Protein AF-A0A4Z0A3Y8-F1 (afdb_monomer)

Structure (mmCIF, N/CA/C/O backbone):
data_AF-A0A4Z0A3Y8-F1
#
_entry.id   AF-A0A4Z0A3Y8-F1
#
loop_
_atom_site.group_PDB
_atom_site.id
_atom_site.type_symbol
_atom_site.label_atom_id
_atom_site.label_alt_id
_atom_site.label_comp_id
_atom_site.label_asym_id
_atom_site.label_entity_id
_atom_site.label_seq_id
_atom_site.pdbx_PDB_ins_code
_atom_site.Cartn_x
_atom_site.Cartn_y
_atom_site.Cartn_z
_atom_site.occupancy
_atom_site.B_iso_or_equiv
_atom_site.auth_seq_id
_atom_site.auth_comp_id
_atom_site.auth_asym_id
_atom_site.auth_atom_id
_atom_site.pdbx_PDB_model_num
ATOM 1 N N . MET A 1 1 ? -21.645 11.212 28.604 1.00 39.75 1 MET A N 1
ATOM 2 C CA . MET A 1 1 ? -22.812 11.097 27.709 1.00 39.75 1 MET A CA 1
ATOM 3 C C . MET A 1 1 ? -22.783 9.674 27.199 1.00 39.75 1 MET A C 1
ATOM 5 O O . MET A 1 1 ? -21.757 9.307 26.649 1.00 39.75 1 MET A O 1
ATOM 9 N N . ASP A 1 2 ? -23.822 8.877 27.446 1.00 46.88 2 ASP A N 1
ATOM 10 C CA . ASP A 1 2 ? -23.970 7.574 26.784 1.00 46.88 2 ASP A CA 1
ATOM 11 C C . ASP A 1 2 ? -24.394 7.843 25.343 1.00 46.88 2 ASP A C 1
ATOM 13 O O . ASP A 1 2 ? -25.572 8.041 25.040 1.00 46.88 2 ASP A O 1
ATOM 17 N N . THR A 1 3 ? -23.411 7.976 24.461 1.00 59.38 3 THR A N 1
ATOM 18 C CA . THR A 1 3 ? -23.648 8.013 23.023 1.00 59.38 3 THR A CA 1
ATOM 19 C C . THR A 1 3 ? -24.040 6.597 22.621 1.00 59.38 3 THR A C 1
ATOM 21 O O . THR A 1 3 ? -23.252 5.675 22.799 1.00 59.38 3 THR A O 1
ATOM 24 N N . ASP A 1 4 ? -25.263 6.398 22.133 1.00 75.75 4 ASP A N 1
ATOM 25 C CA . ASP A 1 4 ? -25.695 5.091 21.636 1.00 75.75 4 ASP A CA 1
ATOM 26 C C . ASP A 1 4 ? -24.791 4.694 20.459 1.00 75.75 4 ASP A C 1
ATOM 28 O O . ASP A 1 4 ? -24.911 5.258 19.376 1.00 75.75 4 ASP A O 1
ATOM 32 N N . THR A 1 5 ? -23.840 3.783 20.676 1.00 77.38 5 THR A N 1
ATOM 33 C CA . THR A 1 5 ? -22.877 3.320 19.663 1.00 77.38 5 THR A CA 1
ATOM 34 C C . THR A 1 5 ? -23.427 2.180 18.812 1.00 77.38 5 THR A C 1
ATOM 36 O O . THR A 1 5 ? -22.734 1.686 17.928 1.00 77.38 5 THR A O 1
ATOM 39 N N . ARG A 1 6 ? -24.692 1.772 19.003 1.00 81.50 6 ARG A N 1
ATOM 40 C CA . ARG A 1 6 ? -25.295 0.666 18.238 1.00 81.50 6 ARG A CA 1
ATOM 41 C C . ARG A 1 6 ? -25.352 0.922 16.735 1.00 81.50 6 ARG A C 1
ATOM 43 O O . ARG A 1 6 ? -25.354 -0.037 15.977 1.00 81.50 6 ARG A O 1
ATOM 50 N N . TRP A 1 7 ? -25.361 2.181 16.295 1.00 79.38 7 TRP A N 1
ATOM 51 C CA . TRP A 1 7 ? -25.324 2.518 14.866 1.00 79.38 7 TRP A CA 1
ATOM 52 C C . TRP A 1 7 ? -23.970 2.223 14.198 1.00 79.38 7 TRP A C 1
ATOM 54 O O . TRP A 1 7 ? -23.912 2.196 12.974 1.00 79.38 7 TRP A O 1
ATOM 64 N N . LEU A 1 8 ? -22.903 2.001 14.978 1.00 84.94 8 LEU A N 1
ATOM 65 C CA . LEU A 1 8 ? -21.587 1.592 14.473 1.00 84.94 8 LEU A CA 1
ATOM 66 C C . LEU A 1 8 ? -21.508 0.083 14.190 1.00 84.94 8 LEU A C 1
ATOM 68 O O . LEU A 1 8 ? -20.632 -0.363 13.450 1.00 84.94 8 LEU A O 1
ATOM 72 N N . GLN A 1 9 ? -22.441 -0.712 14.730 1.00 86.50 9 GLN A N 1
ATOM 73 C CA . GLN A 1 9 ? -22.531 -2.136 14.411 1.00 86.50 9 GLN A CA 1
ATOM 74 C C . GLN A 1 9 ? -22.915 -2.312 12.937 1.00 86.50 9 GLN A C 1
ATOM 76 O O . GLN A 1 9 ? -23.870 -1.697 12.462 1.00 86.50 9 GLN A O 1
ATOM 81 N N . GLY A 1 10 ? -22.174 -3.151 12.214 1.00 86.56 10 GLY A N 1
ATOM 82 C CA . GLY A 1 10 ? -22.357 -3.338 10.773 1.00 86.56 10 GLY A CA 1
ATOM 83 C C . GLY A 1 10 ? -21.651 -2.306 9.893 1.00 86.56 10 GLY A C 1
ATOM 84 O O . GLY A 1 10 ? -21.793 -2.362 8.672 1.00 86.56 10 GLY A O 1
ATOM 85 N N . LEU A 1 11 ? -20.898 -1.355 10.464 1.00 90.50 11 LEU A N 1
ATOM 86 C CA . LEU A 1 11 ? -20.117 -0.419 9.660 1.00 90.50 11 LEU A CA 1
ATOM 87 C C . LEU A 1 11 ? -18.925 -1.138 9.011 1.00 90.50 11 LEU A C 1
ATOM 89 O O . LEU A 1 11 ? -17.966 -1.494 9.689 1.00 90.50 11 LEU A O 1
ATOM 93 N N . GLN A 1 12 ? -18.974 -1.296 7.687 1.00 91.12 12 GLN A N 1
ATOM 94 C CA . GLN A 1 12 ? -17.925 -1.963 6.903 1.00 91.12 12 GLN A CA 1
ATOM 95 C C . GLN A 1 12 ? -16.874 -1.001 6.339 1.00 91.12 12 GLN A C 1
ATOM 97 O O . GLN A 1 12 ? -15.757 -1.414 6.042 1.00 91.12 12 GLN A O 1
ATOM 102 N N . SER A 1 13 ? -17.199 0.284 6.191 1.00 89.12 13 SER A N 1
ATOM 103 C CA . SER A 1 13 ? -16.281 1.281 5.637 1.00 89.12 13 SER A CA 1
ATOM 104 C C . SER A 1 13 ? -16.373 2.583 6.417 1.00 89.12 13 SER A C 1
ATOM 106 O O . SER A 1 13 ? -17.464 3.118 6.616 1.00 89.12 13 SER A O 1
ATOM 108 N N . LEU A 1 14 ? -15.220 3.125 6.799 1.00 88.94 14 LEU A N 1
ATOM 109 C CA . LEU A 1 14 ? -15.095 4.414 7.470 1.00 88.94 14 LEU A CA 1
ATOM 110 C C . LEU A 1 14 ? -14.086 5.275 6.714 1.00 88.94 14 LEU A C 1
ATOM 112 O O . LEU A 1 14 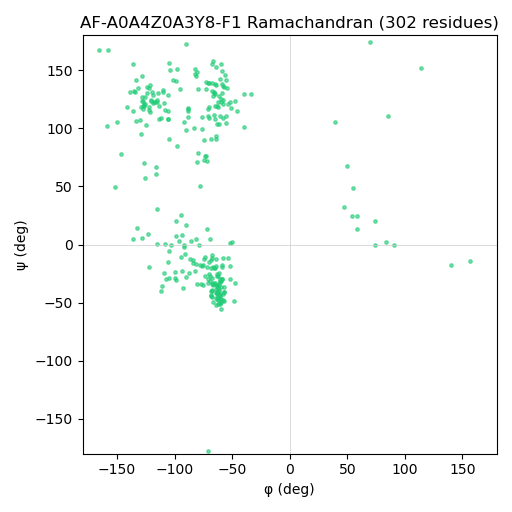? -12.941 4.875 6.522 1.00 88.94 14 LEU A O 1
ATOM 116 N N . ASN A 1 15 ? -14.520 6.457 6.282 1.00 87.56 15 ASN A N 1
ATOM 117 C CA . ASN A 1 15 ? -13.676 7.408 5.570 1.00 87.56 15 ASN A CA 1
ATOM 118 C C . ASN A 1 15 ? -13.723 8.773 6.264 1.00 87.56 15 ASN A C 1
ATOM 120 O O . ASN A 1 15 ? -14.792 9.371 6.402 1.00 87.56 15 ASN A O 1
ATOM 124 N N . ILE A 1 16 ? -12.560 9.248 6.699 1.00 84.25 16 ILE A N 1
ATOM 125 C CA . ILE A 1 16 ? -12.367 10.513 7.394 1.00 84.25 16 ILE A CA 1
ATOM 126 C C . ILE A 1 16 ? -11.316 11.304 6.618 1.00 84.25 16 ILE A C 1
ATOM 128 O O . ILE A 1 16 ? -10.137 11.006 6.698 1.00 84.25 16 ILE A O 1
ATOM 132 N N . THR A 1 17 ? -11.748 12.292 5.834 1.00 77.94 17 THR A N 1
ATOM 133 C CA . THR A 1 17 ? -10.880 13.068 4.917 1.00 77.94 17 THR A CA 1
ATOM 134 C C . THR A 1 17 ? -11.003 14.582 5.096 1.00 77.94 17 THR A C 1
ATOM 136 O O . THR A 1 17 ? -10.467 15.354 4.303 1.00 77.94 17 THR A O 1
ATOM 139 N N . ASN A 1 18 ? -11.757 15.042 6.101 1.00 74.06 18 ASN A N 1
ATOM 140 C CA . ASN A 1 18 ? -12.028 16.463 6.304 1.00 74.06 18 ASN A CA 1
ATOM 141 C C . ASN A 1 18 ? -11.382 16.970 7.605 1.00 74.06 18 ASN A C 1
ATOM 143 O O . ASN A 1 18 ? -11.939 16.705 8.675 1.00 74.06 18 ASN A O 1
ATOM 147 N N . PRO A 1 19 ? -10.310 17.785 7.540 1.00 65.88 19 PRO A N 1
ATOM 148 C CA . PRO A 1 19 ? -9.609 18.270 8.732 1.00 65.88 19 PRO A CA 1
ATOM 149 C C . PRO A 1 19 ? -10.495 19.126 9.649 1.00 65.88 19 PRO A C 1
ATOM 151 O O . PRO A 1 19 ? -10.309 19.150 10.863 1.00 65.88 19 PRO A O 1
ATOM 154 N N . ALA A 1 20 ? -11.522 19.792 9.106 1.00 66.25 20 ALA A N 1
ATOM 155 C CA . ALA A 1 20 ? -12.441 20.615 9.895 1.00 66.25 20 ALA A CA 1
ATOM 156 C C . ALA A 1 20 ? -13.437 19.793 10.736 1.00 66.25 20 ALA A C 1
ATOM 158 O O . ALA A 1 20 ? -14.150 20.356 11.569 1.00 66.25 20 ALA A O 1
ATOM 159 N N . ARG A 1 21 ? -13.545 18.483 10.484 1.00 69.69 21 ARG A N 1
ATOM 160 C CA . ARG A 1 21 ? -14.475 17.569 11.167 1.00 69.69 21 ARG A CA 1
ATOM 161 C C . ARG A 1 21 ? -13.803 16.276 11.627 1.00 69.69 21 ARG A C 1
ATOM 163 O O . ARG A 1 21 ? -14.513 15.330 11.961 1.00 69.69 21 ARG A O 1
ATOM 170 N N . ASP A 1 22 ? -12.474 16.242 11.628 1.00 71.69 22 ASP A N 1
ATOM 171 C CA . ASP A 1 22 ? -11.709 15.095 12.099 1.00 71.69 22 ASP A CA 1
ATOM 172 C C . ASP A 1 22 ? -12.061 14.847 13.577 1.00 71.69 22 ASP A C 1
ATOM 174 O O . ASP A 1 22 ? -12.019 15.796 14.379 1.00 71.69 22 ASP A O 1
ATOM 178 N N . PRO A 1 23 ? -12.497 13.629 13.951 1.00 77.31 23 PRO A N 1
ATOM 179 C CA . PRO A 1 23 ? -12.681 13.298 15.351 1.00 77.31 23 PRO A CA 1
ATOM 180 C C . PRO A 1 23 ? -11.356 13.479 16.087 1.00 77.31 23 PRO A C 1
ATOM 182 O O . PRO A 1 23 ? -10.274 13.252 15.543 1.00 77.31 23 PRO A O 1
ATOM 185 N N . LYS A 1 24 ? -11.434 13.841 17.367 1.00 82.12 24 LYS A N 1
ATOM 186 C CA . LYS A 1 24 ? -10.243 13.787 18.214 1.00 82.12 24 LYS A CA 1
ATOM 187 C C . LYS A 1 24 ? -9.734 12.351 18.260 1.00 82.12 24 LYS A C 1
ATOM 189 O O . LYS A 1 24 ? -10.515 11.410 18.137 1.00 82.12 24 LYS A O 1
ATOM 194 N N . TYR A 1 25 ? -8.443 12.183 18.524 1.00 84.38 25 TYR A N 1
ATOM 195 C CA . TYR A 1 25 ? -7.803 10.868 18.557 1.00 84.38 25 TYR A CA 1
ATOM 196 C C . TYR A 1 25 ? -8.582 9.826 19.389 1.00 84.38 25 TYR A C 1
ATOM 198 O O . TYR A 1 25 ? -8.898 8.750 18.895 1.00 84.38 25 TYR A O 1
ATOM 206 N N . TYR A 1 26 ? -9.000 10.168 20.612 1.00 84.06 26 TYR A N 1
ATOM 207 C CA . TYR A 1 26 ? -9.783 9.262 21.470 1.00 84.06 26 TYR A CA 1
ATOM 208 C C . TYR A 1 26 ? -11.183 8.956 20.956 1.00 84.06 26 TYR A C 1
ATOM 210 O O . TYR A 1 26 ? -11.680 7.847 21.155 1.00 84.06 26 TYR A O 1
ATOM 218 N N . ASP A 1 27 ? -11.812 9.921 20.292 1.00 85.31 27 ASP A N 1
ATOM 219 C CA . ASP A 1 27 ? -13.113 9.705 19.674 1.00 85.31 27 ASP A CA 1
ATOM 220 C C . ASP A 1 27 ? -12.959 8.716 18.512 1.00 85.31 27 ASP A C 1
ATOM 222 O O . ASP A 1 27 ? -13.762 7.794 18.396 1.00 85.31 27 ASP A O 1
ATOM 226 N N . LEU A 1 28 ? -11.881 8.826 17.718 1.00 88.56 28 LEU A N 1
ATOM 227 C CA . LEU A 1 28 ? -11.557 7.845 16.681 1.00 88.56 28 LEU A CA 1
ATOM 228 C C . LEU A 1 28 ? -11.335 6.452 17.277 1.00 88.56 28 LEU A C 1
ATOM 230 O O . LEU A 1 28 ? -11.947 5.498 16.810 1.00 88.56 28 LEU A O 1
ATOM 234 N N . LEU A 1 29 ? -10.507 6.320 18.315 1.00 89.25 29 LEU A N 1
ATOM 235 C CA . LEU A 1 29 ? -10.269 5.024 18.959 1.00 89.25 29 LEU A CA 1
ATOM 236 C C . LEU A 1 29 ? -11.568 4.408 19.488 1.00 89.25 29 LEU A C 1
ATOM 238 O O . LEU A 1 29 ? -11.824 3.226 19.274 1.00 89.25 29 LEU A O 1
ATOM 242 N N . THR A 1 30 ? -12.417 5.225 20.114 1.00 87.81 30 THR A N 1
ATOM 243 C CA . THR A 1 30 ? -13.730 4.791 20.602 1.00 87.81 30 THR A CA 1
ATOM 244 C C . THR A 1 30 ? -14.614 4.326 19.447 1.00 87.81 30 THR A C 1
ATOM 246 O O . THR A 1 30 ? -15.268 3.293 19.562 1.00 87.81 30 THR A O 1
ATOM 249 N N . ILE A 1 31 ? -14.623 5.044 18.320 1.00 90.31 31 ILE A N 1
ATOM 250 C CA . ILE A 1 31 ? -15.347 4.628 17.113 1.00 90.31 31 ILE A CA 1
ATOM 251 C C . ILE A 1 31 ? -14.815 3.277 16.622 1.00 90.31 31 ILE A C 1
ATOM 253 O O . ILE A 1 31 ? -15.601 2.350 16.448 1.00 90.31 31 ILE A O 1
ATOM 257 N N . LEU A 1 32 ? -13.497 3.130 16.460 1.00 92.81 32 LEU A N 1
ATOM 258 C CA . LEU A 1 32 ? -12.875 1.902 15.955 1.00 92.81 32 LEU A CA 1
ATOM 259 C C . LEU A 1 32 ? -13.152 0.692 16.861 1.00 92.81 32 LEU A C 1
ATOM 261 O O . LEU A 1 32 ? -13.453 -0.385 16.354 1.00 92.81 32 LEU A O 1
ATOM 265 N N . GLN A 1 33 ? -13.146 0.871 18.187 1.00 92.12 33 GLN A N 1
ATOM 266 C CA . GLN A 1 33 ? -13.521 -0.174 19.153 1.00 92.12 33 GLN A CA 1
ATOM 267 C C . GLN A 1 33 ? -14.947 -0.705 18.952 1.00 92.12 33 GLN A C 1
ATOM 269 O O . GLN A 1 33 ? -15.223 -1.865 19.252 1.00 92.12 33 GLN A O 1
ATOM 274 N N . HIS A 1 34 ? -15.852 0.126 18.437 1.00 91.88 34 HIS A N 1
ATOM 275 C CA . HIS A 1 34 ? -17.249 -0.235 18.201 1.00 91.88 34 HIS A CA 1
ATOM 276 C C . HIS A 1 34 ? -17.531 -0.682 16.758 1.00 91.88 34 HIS A C 1
ATOM 278 O O . HIS A 1 34 ? -18.679 -1.003 16.446 1.00 91.88 34 HIS A O 1
ATOM 284 N N . CYS A 1 35 ? -16.504 -0.765 15.906 1.00 93.94 35 CYS A N 1
ATOM 285 C CA . CYS A 1 35 ? -16.601 -1.184 14.506 1.00 93.94 35 CYS A CA 1
ATOM 286 C C . CYS A 1 35 ? -15.815 -2.489 14.232 1.00 93.94 35 CYS A C 1
ATOM 288 O O . CYS A 1 35 ? -14.906 -2.490 13.402 1.00 93.94 35 CYS A O 1
ATOM 290 N N . PRO A 1 36 ? -16.133 -3.627 14.882 1.00 92.88 36 PRO A N 1
ATOM 291 C CA . PRO A 1 36 ? -15.379 -4.876 14.696 1.00 92.88 36 PRO A CA 1
ATOM 292 C C . PRO A 1 36 ? -15.509 -5.480 13.284 1.00 92.88 36 PRO A C 1
ATOM 294 O O . PRO A 1 36 ? -14.683 -6.299 12.885 1.00 92.88 36 PRO A O 1
ATOM 297 N N . GLU A 1 37 ? -16.541 -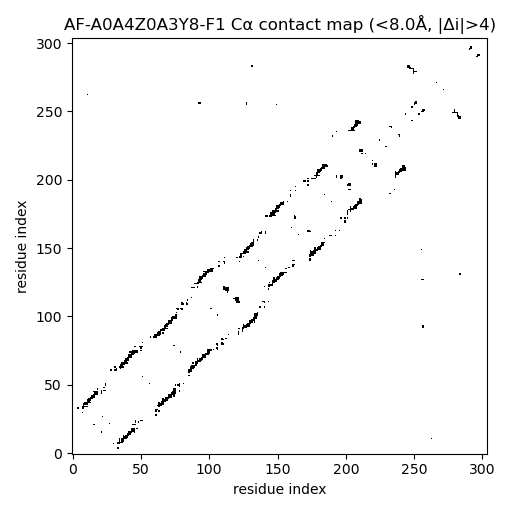5.083 12.534 1.00 93.81 37 GLU A N 1
ATOM 298 C CA . GLU A 1 37 ? -16.826 -5.525 11.159 1.00 93.81 37 GLU A CA 1
ATOM 299 C C . GLU A 1 37 ? -16.228 -4.587 10.094 1.00 93.81 37 GLU A C 1
ATOM 301 O O . GLU A 1 37 ? -16.516 -4.738 8.910 1.00 93.81 37 GLU A O 1
ATOM 306 N N . LEU A 1 38 ? -15.400 -3.615 10.498 1.00 94.81 38 LEU A N 1
ATOM 307 C CA . LEU A 1 38 ? -14.793 -2.651 9.585 1.00 94.81 38 LEU A CA 1
ATOM 308 C C . LEU A 1 38 ? -13.833 -3.347 8.614 1.00 94.81 38 LEU A C 1
ATOM 310 O O . LEU A 1 38 ? -12.835 -3.923 9.036 1.00 94.81 38 LEU A O 1
ATOM 314 N N . GLU A 1 39 ? -14.112 -3.251 7.316 1.00 94.31 39 GLU A N 1
ATOM 315 C CA . GLU A 1 39 ? -13.323 -3.840 6.228 1.00 94.31 39 GLU A CA 1
ATOM 316 C C . GLU A 1 39 ? -12.403 -2.815 5.549 1.00 94.31 39 GLU A C 1
ATOM 318 O O . GLU A 1 39 ? -11.318 -3.177 5.079 1.00 94.31 39 GLU A O 1
ATOM 323 N N . ALA A 1 40 ? -12.791 -1.535 5.546 1.00 91.94 40 ALA A N 1
ATOM 324 C CA . ALA A 1 40 ? -12.011 -0.438 4.978 1.00 91.94 40 ALA A CA 1
ATOM 325 C C . ALA A 1 40 ? -11.948 0.786 5.905 1.00 91.94 40 ALA A C 1
ATOM 327 O O . ALA A 1 40 ? -12.975 1.282 6.378 1.00 91.94 40 ALA A O 1
ATOM 328 N N . LEU A 1 41 ? -10.737 1.303 6.116 1.00 92.56 41 LEU A N 1
ATOM 329 C CA . LEU A 1 41 ? -10.462 2.518 6.876 1.00 92.56 41 LEU A CA 1
ATOM 330 C C . LEU A 1 41 ? -9.612 3.466 6.031 1.00 92.56 41 LEU A C 1
ATOM 332 O O . LEU A 1 41 ? -8.489 3.131 5.668 1.00 92.56 41 LEU A O 1
ATOM 336 N N . SER A 1 42 ? -10.140 4.655 5.760 1.00 90.31 42 SER A N 1
ATOM 337 C CA . SER A 1 42 ? -9.416 5.738 5.096 1.00 90.31 42 SER A CA 1
ATOM 338 C C . SER A 1 42 ? -9.329 6.938 6.021 1.00 90.31 42 SER A C 1
ATOM 340 O O . SER A 1 42 ? -10.360 7.467 6.446 1.00 90.31 42 SER A O 1
ATOM 342 N N . LEU A 1 43 ? -8.105 7.362 6.320 1.00 87.88 43 LEU A N 1
ATOM 343 C CA . LEU A 1 43 ? -7.800 8.527 7.139 1.00 87.88 43 LEU A CA 1
ATOM 344 C C . LEU A 1 43 ? -6.944 9.489 6.327 1.00 87.88 43 LEU A C 1
ATOM 346 O O . LEU A 1 43 ? -5.821 9.150 5.940 1.00 87.88 43 LEU A O 1
ATOM 350 N N . ALA A 1 44 ? -7.460 10.693 6.101 1.00 84.12 44 ALA A N 1
ATOM 351 C CA . ALA A 1 44 ? -6.703 11.762 5.493 1.00 84.12 44 ALA A CA 1
ATOM 352 C C . ALA A 1 44 ? -6.847 13.095 6.217 1.00 84.12 44 ALA A C 1
ATOM 354 O O . ALA A 1 44 ? -7.942 13.476 6.640 1.00 84.12 44 ALA A O 1
ATOM 355 N N . PHE A 1 45 ? -5.733 13.827 6.296 1.00 76.31 45 PHE A N 1
ATOM 356 C CA . PHE A 1 45 ? -5.618 15.074 7.057 1.00 76.31 45 PHE A CA 1
ATOM 357 C C . PHE A 1 45 ? -5.931 14.915 8.551 1.00 76.31 45 PHE A C 1
ATOM 359 O O . PHE A 1 45 ? -6.300 15.888 9.216 1.00 76.31 45 PHE A O 1
ATOM 366 N N . SER A 1 46 ? -5.779 13.703 9.084 1.00 73.31 46 SER A N 1
ATOM 367 C CA . SER A 1 46 ? -6.009 13.415 10.491 1.00 73.31 46 SER A CA 1
ATOM 368 C C . SER A 1 46 ? -4.800 13.778 11.353 1.00 73.31 46 SER A C 1
ATOM 370 O O . SER A 1 46 ? -3.644 13.768 10.915 1.00 73.31 46 SER A O 1
ATOM 372 N N . GLY A 1 47 ? -5.080 14.120 12.612 1.00 69.38 47 GLY A N 1
ATOM 373 C CA . GLY A 1 47 ? -4.054 14.461 13.606 1.00 69.38 47 GLY A CA 1
ATOM 374 C C . GLY A 1 47 ? -3.678 15.941 13.689 1.00 69.38 47 GLY A C 1
ATOM 375 O O . GLY A 1 47 ? -2.928 16.316 14.583 1.00 69.38 47 GLY A O 1
ATOM 376 N N . GLN A 1 48 ? -4.274 16.815 12.867 1.00 68.25 48 GLN A N 1
ATOM 377 C CA . GLN A 1 48 ? -4.060 18.273 12.955 1.00 68.25 48 GLN A CA 1
ATOM 378 C C . GLN A 1 48 ? -4.563 18.896 14.269 1.00 68.25 48 GLN A C 1
ATOM 380 O O . GLN A 1 48 ? -4.169 20.004 14.631 1.00 68.25 48 GLN A O 1
ATOM 385 N N . GLN A 1 49 ? -5.439 18.199 15.000 1.00 66.19 49 GLN A N 1
ATOM 386 C CA . GLN A 1 49 ? -5.884 18.616 16.336 1.00 66.19 49 GLN A CA 1
ATOM 387 C C . GLN A 1 49 ? -4.892 18.241 17.452 1.00 66.19 49 GLN A C 1
ATOM 389 O O . GLN A 1 49 ? -5.181 18.478 18.626 1.00 66.19 49 GLN A O 1
ATOM 394 N N . GLY A 1 50 ? -3.728 17.696 17.089 1.00 62.94 50 GLY A N 1
ATOM 395 C CA . GLY A 1 50 ? -2.641 17.334 17.985 1.00 62.94 50 GLY A CA 1
ATOM 396 C C . GLY A 1 50 ? -2.390 15.828 18.042 1.00 62.94 50 GLY A C 1
ATOM 397 O O . GLY A 1 50 ? -3.293 15.004 17.878 1.00 62.94 50 GLY A O 1
ATOM 398 N N . VAL A 1 51 ? -1.134 15.488 18.323 1.00 66.00 51 VAL A N 1
ATOM 399 C CA . VAL A 1 51 ? -0.691 14.135 18.666 1.00 66.00 51 VAL A CA 1
ATOM 400 C C . VAL A 1 51 ? -1.175 13.818 20.088 1.00 66.00 51 VAL A C 1
ATOM 402 O O . VAL A 1 51 ? -1.035 14.676 20.965 1.00 66.00 51 VAL A O 1
ATOM 405 N N . PRO A 1 52 ? -1.756 12.633 20.346 1.00 65.75 52 PRO A N 1
ATOM 406 C CA . PRO A 1 52 ? -2.142 12.236 21.700 1.00 65.75 52 PRO A CA 1
ATOM 407 C C . PRO A 1 52 ? -0.942 12.276 22.660 1.00 65.75 52 PRO A C 1
ATOM 409 O O . PRO A 1 52 ? 0.186 11.976 22.263 1.00 65.75 52 PRO A O 1
ATOM 412 N N . ASP A 1 53 ? -1.178 12.637 23.928 1.00 67.81 53 ASP A N 1
ATOM 413 C CA . ASP A 1 53 ? -0.142 12.521 24.959 1.00 67.81 53 ASP A CA 1
ATOM 414 C C . ASP A 1 53 ? 0.245 11.034 25.076 1.00 67.81 53 ASP A C 1
ATOM 416 O O . ASP A 1 53 ? -0.639 10.186 25.236 1.00 67.81 53 ASP A O 1
ATOM 420 N N . PRO A 1 54 ? 1.536 10.671 24.995 1.00 61.34 54 PRO A N 1
ATOM 421 C CA . PRO A 1 54 ? 1.968 9.280 25.118 1.00 61.34 54 PRO A CA 1
ATOM 422 C C . PRO A 1 54 ? 1.575 8.628 26.457 1.00 61.34 54 PRO A C 1
ATOM 424 O O . PRO A 1 54 ? 1.534 7.399 26.542 1.00 61.34 54 PRO A O 1
ATOM 427 N N . ASN A 1 55 ? 1.262 9.415 27.493 1.00 63.41 55 ASN A N 1
ATOM 428 C CA . ASN A 1 55 ? 0.735 8.918 28.768 1.00 63.41 55 ASN A CA 1
ATOM 429 C C . ASN A 1 55 ? -0.756 8.558 28.717 1.00 63.41 55 ASN A C 1
ATOM 431 O O . ASN A 1 55 ? -1.226 7.806 29.569 1.00 63.41 55 ASN A O 1
ATOM 435 N N . ASP A 1 56 ? -1.479 9.049 27.715 1.00 59.53 56 ASP A N 1
ATOM 436 C CA . ASP A 1 56 ? -2.915 8.855 27.554 1.00 59.53 56 ASP A CA 1
ATOM 437 C C . ASP A 1 56 ? -3.221 7.725 26.549 1.00 59.53 56 ASP A C 1
ATOM 439 O O . ASP A 1 56 ? -4.314 7.660 25.987 1.00 59.53 56 ASP A O 1
ATOM 443 N N . ARG A 1 57 ? -2.275 6.817 26.263 1.00 62.94 57 ARG A N 1
ATOM 444 C CA . ARG A 1 57 ? -2.550 5.638 25.420 1.00 62.94 57 ARG A CA 1
ATOM 445 C C . ARG A 1 57 ? -3.731 4.848 25.987 1.00 62.94 57 ARG A C 1
ATOM 447 O O . ARG A 1 57 ? -3.773 4.572 27.187 1.00 62.94 57 ARG A O 1
ATOM 454 N N . ALA A 1 58 ? -4.668 4.442 25.123 1.00 63.66 58 ALA A N 1
ATOM 455 C CA . ALA A 1 58 ? -5.712 3.520 25.548 1.00 63.66 58 ALA A CA 1
ATOM 456 C C . ALA A 1 58 ? -5.046 2.242 26.076 1.00 63.66 58 ALA A C 1
ATOM 458 O O . ALA A 1 58 ? -4.083 1.739 25.495 1.00 63.66 58 ALA A O 1
ATOM 459 N N . SER A 1 59 ? -5.540 1.727 27.199 1.00 66.31 59 SER A N 1
ATOM 460 C CA . SER A 1 59 ? -4.951 0.555 27.852 1.00 66.31 59 SER A CA 1
ATOM 461 C C . SER A 1 59 ? -5.130 -0.741 27.057 1.00 66.31 59 SER A C 1
ATOM 463 O O . SER A 1 59 ? -4.490 -1.738 27.380 1.00 66.31 59 SER A O 1
ATOM 465 N N . GLU A 1 60 ? -6.002 -0.746 26.047 1.00 82.06 60 GLU A N 1
ATOM 466 C CA . GLU A 1 60 ? -6.403 -1.938 25.304 1.00 82.06 60 GLU A CA 1
ATOM 467 C C . GLU A 1 60 ? -6.112 -1.794 23.809 1.00 82.06 60 GLU A C 1
ATOM 469 O O . GLU A 1 60 ? -6.415 -0.775 23.187 1.00 82.06 60 GLU A O 1
ATOM 474 N N . THR A 1 61 ? -5.542 -2.850 23.229 1.00 90.69 61 THR A N 1
ATOM 475 C CA . THR A 1 61 ? -5.380 -2.997 21.782 1.00 90.69 61 THR A CA 1
ATOM 476 C C . THR A 1 61 ? -6.745 -3.155 21.114 1.00 90.69 61 THR A C 1
ATOM 478 O O . THR A 1 61 ? -7.554 -3.981 21.532 1.00 90.69 61 THR A O 1
ATOM 481 N N . ILE A 1 62 ? -6.983 -2.405 20.041 1.00 93.19 62 ILE A N 1
ATOM 482 C CA . ILE A 1 62 ? -8.207 -2.475 19.242 1.00 93.19 62 ILE A CA 1
ATOM 483 C C . ILE A 1 62 ? -8.026 -3.542 18.164 1.00 93.19 62 ILE A C 1
ATOM 485 O O . ILE A 1 62 ? -7.166 -3.418 17.291 1.00 93.19 62 ILE A O 1
ATOM 489 N N . GLU A 1 63 ? -8.837 -4.595 18.206 1.00 95.00 63 GLU A N 1
ATOM 490 C CA . GLU A 1 63 ? -8.786 -5.665 17.209 1.00 95.00 63 GLU A CA 1
ATOM 491 C C . GLU A 1 63 ? -9.685 -5.355 16.008 1.00 95.00 63 GLU A C 1
ATOM 493 O O . GLU A 1 63 ? -10.908 -5.352 16.122 1.00 95.00 63 GLU A O 1
ATOM 498 N N . LEU A 1 64 ? -9.081 -5.170 14.833 1.00 95.88 64 LEU A N 1
ATOM 499 C CA . LEU A 1 64 ? -9.783 -4.928 13.569 1.00 95.88 64 LEU A CA 1
ATOM 500 C C . LEU A 1 64 ? -9.507 -6.081 12.595 1.00 95.88 64 LEU A C 1
ATOM 502 O O . LEU A 1 64 ? -8.828 -5.932 11.583 1.00 95.88 64 LEU A O 1
ATOM 506 N N . ARG A 1 65 ? -10.013 -7.276 12.922 1.00 95.44 65 ARG A N 1
ATOM 507 C CA . ARG A 1 65 ? -9.755 -8.514 12.152 1.00 95.44 65 ARG A CA 1
ATOM 508 C C . ARG A 1 65 ? -10.442 -8.542 10.784 1.00 95.44 65 ARG A C 1
ATOM 510 O O . ARG A 1 65 ? -9.991 -9.249 9.887 1.00 95.44 65 ARG A O 1
ATOM 517 N N . ALA A 1 66 ? -11.536 -7.801 10.626 1.00 95.50 66 ALA A N 1
ATOM 518 C CA . ALA A 1 66 ? -12.221 -7.671 9.344 1.00 95.50 66 ALA A CA 1
ATOM 519 C C . ALA A 1 66 ? -11.488 -6.722 8.381 1.00 95.50 66 ALA A C 1
ATOM 521 O O . ALA A 1 66 ? -11.706 -6.811 7.175 1.00 95.50 66 ALA A O 1
ATOM 522 N N . LEU A 1 67 ? -10.594 -5.863 8.886 1.00 96.31 67 LEU A N 1
ATOM 523 C CA . LEU A 1 67 ? -10.002 -4.779 8.113 1.00 96.31 67 LEU A CA 1
ATOM 524 C C . LEU A 1 67 ? -9.030 -5.319 7.060 1.00 96.31 67 LEU A C 1
ATOM 526 O O . LEU A 1 67 ? -8.019 -5.950 7.372 1.00 96.31 67 LEU A O 1
ATOM 530 N N . ARG A 1 68 ? -9.353 -5.057 5.791 1.00 95.25 68 ARG A N 1
ATOM 531 C CA .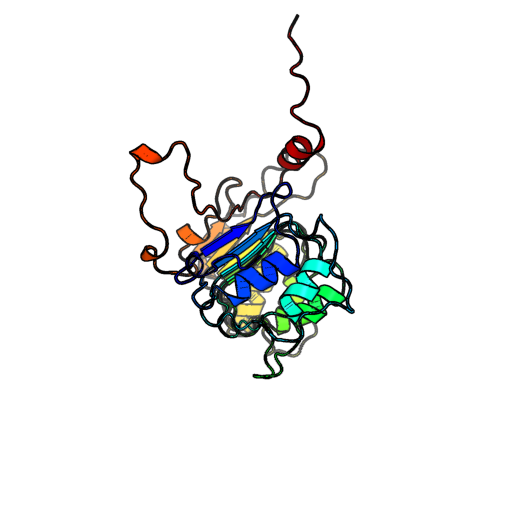 ARG A 1 68 ? -8.585 -5.468 4.608 1.00 95.25 68 ARG A CA 1
ATOM 532 C C . ARG A 1 68 ? -7.904 -4.298 3.912 1.00 95.25 68 ARG A C 1
ATOM 534 O O . ARG A 1 68 ? -6.899 -4.532 3.244 1.00 95.25 68 ARG A O 1
ATOM 541 N N . ARG A 1 69 ? -8.416 -3.076 4.071 1.00 94.06 69 ARG A N 1
ATOM 542 C CA . ARG A 1 69 ? -7.930 -1.869 3.389 1.00 94.06 69 ARG A CA 1
ATOM 543 C C . ARG A 1 69 ? -7.666 -0.751 4.396 1.00 94.06 69 ARG A C 1
ATOM 545 O O . ARG A 1 69 ? -8.569 -0.381 5.144 1.00 94.06 69 ARG A O 1
ATOM 552 N N . LEU A 1 70 ? -6.439 -0.235 4.401 1.00 94.00 70 LEU A N 1
ATOM 553 C CA . LEU A 1 70 ? -6.023 0.909 5.208 1.00 94.00 70 LEU A CA 1
ATOM 554 C C . LEU A 1 70 ? -5.374 1.960 4.307 1.00 94.00 70 LEU A C 1
ATOM 556 O O . LEU A 1 70 ? -4.347 1.689 3.689 1.00 94.00 70 LEU A O 1
ATOM 560 N N . GLU A 1 71 ? -5.962 3.149 4.275 1.00 90.56 71 GLU A N 1
ATOM 561 C CA . GLU A 1 71 ? -5.452 4.321 3.560 1.00 90.56 71 GLU A CA 1
ATOM 562 C C . GLU A 1 71 ? -5.067 5.417 4.546 1.00 90.56 71 GLU A C 1
ATOM 564 O O . GLU A 1 71 ? -5.849 5.787 5.427 1.00 90.56 71 GLU A O 1
ATOM 569 N N . LEU A 1 72 ? -3.858 5.943 4.381 1.00 88.12 72 LEU A N 1
ATOM 570 C CA . LEU A 1 72 ? -3.259 6.958 5.235 1.00 88.12 72 LEU A CA 1
ATOM 571 C C . LEU A 1 72 ? -2.736 8.100 4.357 1.00 88.12 72 LEU A C 1
ATOM 573 O O . LEU A 1 72 ? -1.616 8.037 3.857 1.00 88.12 72 LEU A O 1
ATOM 577 N N . GLY A 1 73 ? -3.540 9.149 4.173 1.00 84.06 73 GLY A N 1
ATOM 578 C CA . GLY A 1 73 ? -3.186 10.297 3.334 1.00 84.06 73 GLY A CA 1
ATOM 579 C C . GLY A 1 73 ? -2.910 11.580 4.117 1.00 84.06 73 GLY A C 1
ATOM 580 O O . GLY A 1 73 ? -3.788 12.097 4.789 1.00 84.06 73 GLY A O 1
ATOM 581 N N . ILE A 1 74 ? -1.724 12.176 3.995 1.00 78.69 74 ILE A N 1
ATOM 582 C CA . ILE A 1 74 ? -1.435 13.520 4.537 1.00 78.69 74 ILE A CA 1
ATOM 583 C C . ILE A 1 74 ? -1.752 13.597 6.048 1.00 78.69 74 ILE A C 1
ATOM 585 O O . ILE A 1 74 ? -2.449 14.491 6.524 1.00 78.69 74 ILE A O 1
ATOM 589 N N . ASN A 1 75 ? -1.276 12.618 6.821 1.00 79.31 75 ASN A N 1
ATOM 590 C CA . ASN A 1 75 ? -1.437 12.594 8.280 1.00 79.31 75 ASN A CA 1
ATOM 591 C C . ASN A 1 75 ? -0.126 12.968 8.983 1.00 79.31 75 ASN A C 1
ATOM 593 O O . ASN A 1 75 ? 0.963 12.754 8.443 1.00 79.31 75 ASN A O 1
ATOM 597 N N . GLU A 1 76 ? -0.204 13.455 10.223 1.00 80.00 76 GLU A N 1
ATOM 598 C CA . GLU A 1 76 ? 0.998 13.625 11.046 1.00 80.00 76 GLU A CA 1
ATOM 599 C C . GLU A 1 76 ? 1.626 12.261 11.388 1.00 80.00 76 GLU A C 1
ATOM 601 O O . GLU A 1 76 ? 0.948 11.355 11.872 1.00 80.00 76 GLU A O 1
ATOM 606 N N . ALA A 1 77 ? 2.940 12.103 11.188 1.00 79.31 77 ALA A N 1
ATOM 607 C CA . ALA A 1 77 ? 3.617 10.817 11.394 1.00 79.31 77 ALA A CA 1
ATOM 608 C C . ALA A 1 77 ? 3.433 10.247 12.811 1.00 79.31 77 ALA A C 1
ATOM 610 O O . ALA A 1 77 ? 3.190 9.053 12.965 1.00 79.31 77 ALA A O 1
ATOM 611 N N . ALA A 1 78 ? 3.500 11.101 13.836 1.00 80.69 78 ALA A N 1
ATOM 612 C CA . ALA A 1 78 ? 3.331 10.685 15.228 1.00 80.69 78 ALA A CA 1
ATOM 613 C C . ALA A 1 78 ? 1.894 10.224 15.533 1.00 80.69 78 ALA A C 1
ATOM 615 O O . ALA A 1 78 ? 1.699 9.282 16.294 1.00 80.69 78 ALA A O 1
ATOM 616 N N . TYR A 1 79 ? 0.889 10.837 14.900 1.00 83.38 79 TYR A N 1
ATOM 617 C CA . TYR A 1 79 ? -0.500 10.391 15.007 1.00 83.38 79 TYR A CA 1
ATOM 618 C C . TYR A 1 79 ? -0.667 8.974 14.450 1.00 83.38 79 TYR A C 1
ATOM 620 O O . TYR A 1 79 ? -1.272 8.114 15.089 1.00 83.38 79 TYR A O 1
ATOM 628 N N . VAL A 1 80 ? -0.096 8.715 13.271 1.00 85.50 80 VAL A N 1
ATOM 629 C CA . VAL A 1 80 ? -0.182 7.400 12.627 1.00 85.50 80 VAL A CA 1
ATOM 630 C C . VAL A 1 80 ? 0.615 6.345 13.397 1.00 85.50 80 VAL A C 1
ATOM 632 O O . VAL A 1 80 ? 0.137 5.227 13.555 1.00 85.50 80 VAL A O 1
ATOM 635 N N . GLU A 1 81 ? 1.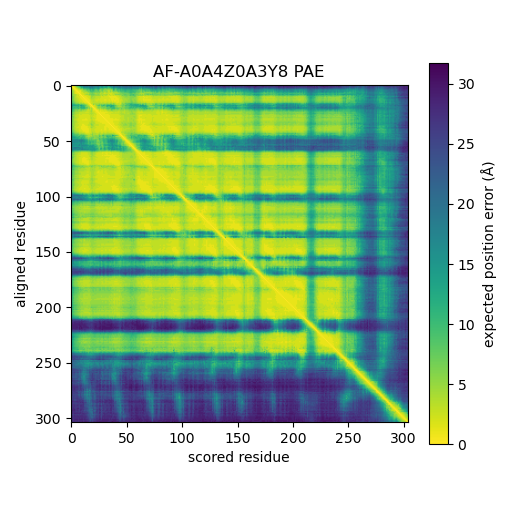795 6.687 13.916 1.00 85.94 81 GLU A N 1
ATOM 636 C CA . GLU A 1 81 ? 2.585 5.792 14.771 1.00 85.94 81 GLU A CA 1
ATOM 637 C C . GLU A 1 81 ? 1.797 5.344 16.008 1.00 85.94 81 GLU A C 1
ATOM 639 O O . GLU A 1 81 ? 1.745 4.149 16.312 1.00 85.94 81 GLU A O 1
ATOM 644 N N . GLU A 1 82 ? 1.173 6.290 16.712 1.00 86.56 82 GLU A N 1
ATOM 645 C CA . GLU A 1 82 ? 0.366 5.988 17.894 1.00 86.56 82 GLU A CA 1
ATOM 646 C C . GLU A 1 82 ? -0.854 5.139 17.537 1.00 86.56 82 GLU A C 1
ATOM 648 O O . GLU A 1 82 ? -1.133 4.154 18.227 1.00 86.56 82 GLU A O 1
ATOM 653 N N . LEU A 1 83 ? -1.522 5.458 16.423 1.00 88.88 83 LEU A N 1
ATOM 654 C CA . LEU A 1 83 ? -2.651 4.683 15.922 1.00 88.88 83 LEU A CA 1
ATOM 655 C C . LEU A 1 83 ? -2.232 3.238 15.632 1.00 88.88 83 LEU A C 1
ATOM 657 O O . LEU A 1 83 ? -2.792 2.308 16.205 1.00 88.88 83 LEU A O 1
ATOM 661 N N . LEU A 1 84 ? -1.206 3.027 14.804 1.00 90.06 84 LEU A N 1
ATOM 662 C CA . LEU A 1 84 ? -0.703 1.691 14.465 1.00 90.06 84 LEU A CA 1
ATOM 663 C C . LEU A 1 84 ? -0.218 0.920 15.697 1.00 90.06 84 LEU A C 1
ATOM 665 O O . LEU A 1 84 ? -0.350 -0.301 15.751 1.00 90.06 84 LEU A O 1
ATOM 669 N N . GLY A 1 85 ? 0.295 1.621 16.711 1.00 87.69 85 GLY A N 1
ATOM 670 C CA . GLY A 1 85 ? 0.660 1.032 17.995 1.00 87.69 85 GLY A CA 1
ATOM 671 C C . GLY A 1 85 ? -0.523 0.494 18.809 1.00 87.69 85 GLY A C 1
ATOM 672 O O . GLY A 1 85 ? -0.301 -0.335 19.693 1.00 87.69 85 GLY A O 1
ATOM 673 N N . GLN A 1 86 ? -1.751 0.938 18.524 1.00 89.94 86 GLN A N 1
ATOM 674 C CA . GLN A 1 86 ? -2.975 0.529 19.222 1.00 89.94 86 GLN A CA 1
ATOM 675 C C . GLN A 1 86 ? -3.859 -0.423 18.411 1.00 89.94 86 GLN A C 1
ATOM 677 O O . GLN A 1 86 ? -4.739 -1.059 18.991 1.00 89.94 86 GLN A O 1
ATOM 682 N N . LEU A 1 87 ? -3.637 -0.556 17.102 1.00 93.06 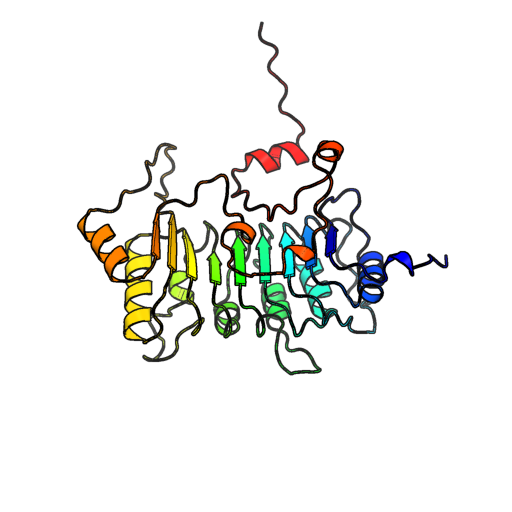87 LEU A N 1
ATOM 683 C CA . LEU A 1 87 ? -4.437 -1.420 16.234 1.00 93.06 87 LEU A CA 1
ATOM 684 C C . LEU A 1 87 ? -3.794 -2.801 16.056 1.00 93.06 87 LEU A C 1
ATOM 686 O O . LEU A 1 87 ? -2.616 -2.920 15.732 1.00 93.06 87 LEU A O 1
ATOM 690 N N . PHE A 1 88 ? -4.596 -3.857 16.176 1.00 95.12 88 PHE A N 1
ATOM 691 C CA . PHE A 1 88 ? -4.242 -5.208 15.743 1.00 95.12 88 PHE A CA 1
ATOM 692 C C . PHE A 1 88 ? -4.999 -5.552 14.457 1.00 95.12 88 PHE A C 1
ATOM 694 O O . PHE A 1 88 ? -6.212 -5.771 14.481 1.00 95.12 88 PHE A O 1
ATOM 701 N N . ILE A 1 89 ? -4.269 -5.599 13.337 1.00 96.06 89 ILE A N 1
ATOM 702 C CA . ILE A 1 89 ? -4.817 -5.755 11.982 1.00 96.06 89 ILE A CA 1
ATOM 703 C C . ILE A 1 89 ? -4.125 -6.941 11.284 1.00 96.06 89 ILE A C 1
ATOM 705 O O . ILE A 1 89 ? -3.327 -6.761 10.364 1.00 96.06 89 ILE A O 1
ATOM 709 N N . PRO A 1 90 ? -4.383 -8.189 11.715 1.00 94.62 90 PRO A N 1
ATOM 710 C CA . PRO A 1 90 ? -3.653 -9.366 11.223 1.00 94.62 90 PRO A CA 1
ATOM 711 C C . PRO A 1 90 ? -3.925 -9.700 9.749 1.00 94.62 90 PRO A C 1
ATOM 713 O O . PRO A 1 90 ? -3.265 -10.554 9.165 1.00 94.62 90 PRO A O 1
ATOM 716 N N . ASP A 1 91 ? -4.930 -9.058 9.168 1.00 95.06 91 ASP A N 1
ATOM 717 C CA . ASP A 1 91 ? -5.641 -9.499 7.979 1.00 95.06 91 ASP A CA 1
ATOM 718 C C . ASP A 1 91 ? -5.612 -8.450 6.848 1.00 95.06 91 ASP A C 1
ATOM 720 O O . ASP A 1 91 ? -6.281 -8.622 5.824 1.00 95.06 91 ASP A O 1
ATOM 724 N N . LEU A 1 92 ? -4.808 -7.393 7.021 1.00 95.94 92 LEU A N 1
ATOM 725 C CA . LEU A 1 92 ? -4.648 -6.300 6.064 1.00 95.94 92 LEU A CA 1
ATOM 726 C C . LEU A 1 92 ? -4.147 -6.807 4.703 1.00 95.94 92 LEU A C 1
ATOM 728 O O . LEU A 1 92 ? -3.169 -7.540 4.647 1.00 95.94 92 LEU A O 1
ATOM 732 N N . ARG A 1 93 ? -4.801 -6.410 3.606 1.00 94.88 93 ARG A N 1
ATOM 733 C CA . ARG A 1 93 ? -4.434 -6.792 2.228 1.00 94.88 93 ARG A CA 1
ATOM 734 C C . ARG A 1 93 ? -3.908 -5.612 1.428 1.00 94.88 93 ARG A C 1
ATOM 736 O O . ARG A 1 93 ? -2.955 -5.780 0.674 1.00 94.88 93 ARG A O 1
ATOM 743 N N . LEU A 1 94 ? -4.516 -4.442 1.602 1.00 94.19 94 LEU A N 1
ATOM 744 C CA . LEU A 1 94 ? -4.129 -3.199 0.952 1.00 94.19 94 LEU A CA 1
ATOM 745 C C . LEU A 1 94 ? -3.704 -2.196 2.015 1.00 94.19 94 LEU A C 1
ATOM 747 O O . LEU A 1 94 ? -4.481 -1.873 2.916 1.00 94.19 94 LEU A O 1
ATOM 751 N N . LEU A 1 95 ? -2.475 -1.714 1.878 1.00 93.06 95 LEU A N 1
ATOM 752 C CA . LEU A 1 95 ? -1.963 -0.586 2.631 1.00 93.06 95 LEU A CA 1
ATOM 753 C C . LEU A 1 95 ? -1.541 0.509 1.662 1.00 93.06 95 LEU A C 1
ATOM 755 O O . LEU A 1 95 ? -0.693 0.288 0.798 1.00 93.06 95 LEU A O 1
ATOM 759 N N . GLU A 1 96 ? -2.121 1.682 1.849 1.00 89.44 96 GLU A N 1
ATOM 760 C CA . GLU A 1 96 ? -1.848 2.860 1.049 1.00 89.44 96 GLU A CA 1
ATOM 761 C C . GLU A 1 96 ? -1.408 4.015 1.937 1.00 89.44 96 GLU A C 1
ATOM 763 O O . GLU A 1 96 ? -2.038 4.326 2.950 1.00 89.44 96 GLU A O 1
ATOM 768 N N . ILE A 1 97 ? -0.294 4.629 1.552 1.00 86.50 97 ILE A N 1
ATOM 769 C CA . ILE A 1 97 ? 0.322 5.744 2.252 1.00 86.50 97 ILE A CA 1
ATOM 770 C C . ILE A 1 97 ? 0.563 6.848 1.224 1.00 86.50 97 ILE A C 1
ATOM 772 O O . ILE A 1 97 ? 1.290 6.641 0.255 1.00 86.50 97 ILE A O 1
ATOM 776 N N . GLN A 1 98 ? -0.064 8.007 1.424 1.00 79.38 98 GLN A N 1
ATOM 777 C CA . GLN A 1 98 ? 0.003 9.134 0.492 1.00 79.38 98 GLN A CA 1
ATOM 778 C C . GLN A 1 98 ? 0.505 10.399 1.183 1.00 79.38 98 GLN A C 1
ATOM 780 O O . GLN A 1 98 ? -0.022 10.771 2.235 1.00 79.38 98 GLN A O 1
ATOM 785 N N . ASN A 1 99 ? 1.426 11.123 0.544 1.00 66.94 99 ASN A N 1
ATOM 786 C CA . ASN A 1 99 ? 1.728 12.540 0.792 1.00 66.94 99 ASN A CA 1
ATOM 787 C C . ASN A 1 99 ? 1.903 12.929 2.274 1.00 66.94 99 ASN A C 1
ATOM 789 O O . ASN A 1 99 ? 1.545 14.034 2.690 1.00 66.94 99 ASN A O 1
ATOM 793 N N . GLY A 1 100 ? 2.411 12.023 3.108 1.00 61.25 100 GLY A N 1
ATOM 794 C CA . GLY A 1 100 ? 2.699 12.325 4.505 1.00 61.25 100 GLY A CA 1
ATOM 795 C C . GLY A 1 100 ? 4.188 12.505 4.724 1.00 61.25 100 GLY A C 1
ATOM 796 O O . GLY A 1 100 ? 5.010 11.904 4.049 1.00 61.25 100 GLY A O 1
ATOM 797 N N . ILE A 1 101 ? 4.561 13.338 5.691 1.00 59.81 101 ILE A N 1
ATOM 798 C CA . ILE A 1 101 ? 5.966 13.523 6.066 1.00 59.81 101 ILE A CA 1
ATOM 799 C C . ILE A 1 101 ? 6.357 12.358 6.989 1.00 59.81 101 ILE A C 1
ATOM 801 O O . ILE A 1 101 ? 6.505 12.522 8.200 1.00 59.81 101 ILE A O 1
ATOM 805 N N . TYR A 1 102 ? 6.469 11.155 6.427 1.00 62.25 102 TYR A N 1
ATOM 806 C CA . TYR A 1 102 ? 6.815 9.914 7.130 1.00 62.25 102 TYR A CA 1
ATOM 807 C C . TYR A 1 102 ? 8.317 9.605 7.058 1.00 62.25 102 TYR A C 1
ATOM 809 O O . TYR A 1 102 ? 8.746 8.467 7.228 1.00 62.25 102 TYR A O 1
ATOM 817 N N . THR A 1 103 ? 9.143 10.635 6.881 1.00 55.16 103 THR A N 1
ATOM 818 C CA . THR A 1 103 ? 10.611 10.571 6.784 1.00 55.16 103 THR A CA 1
ATOM 819 C C . THR A 1 103 ? 11.313 10.261 8.113 1.00 55.16 103 THR A C 1
ATOM 821 O O . THR A 1 103 ? 12.514 10.465 8.258 1.00 55.16 103 THR A O 1
ATOM 824 N N . ARG A 1 104 ? 10.584 9.809 9.142 1.00 60.69 104 ARG A N 1
ATOM 825 C CA . ARG A 1 104 ? 11.134 9.636 10.491 1.00 60.69 104 ARG A CA 1
ATOM 826 C C . ARG A 1 104 ? 11.251 8.149 10.859 1.00 60.69 104 ARG A C 1
ATOM 828 O O . ARG A 1 104 ? 10.251 7.437 10.768 1.00 60.69 104 ARG A O 1
ATOM 835 N N . PRO A 1 105 ? 12.399 7.696 11.408 1.00 66.19 105 PRO A N 1
ATOM 836 C CA . PRO A 1 105 ? 12.582 6.331 11.923 1.00 66.19 105 PRO A CA 1
ATOM 837 C C . PRO A 1 105 ? 11.470 5.777 12.842 1.00 66.19 105 PRO A C 1
ATOM 839 O O . PRO A 1 105 ? 11.205 4.573 12.790 1.00 66.19 105 PRO A O 1
ATOM 842 N N . PRO A 1 106 ? 10.782 6.593 13.669 1.00 74.12 106 PRO A N 1
ATOM 843 C CA . PRO A 1 106 ? 9.654 6.130 14.475 1.00 74.12 106 PRO A CA 1
ATOM 844 C C . PRO A 1 106 ? 8.475 5.588 13.652 1.00 74.12 106 PRO A C 1
ATOM 846 O O . PRO A 1 106 ? 7.870 4.592 14.044 1.00 74.12 106 PRO A O 1
ATOM 849 N N . PHE A 1 107 ? 8.207 6.142 12.464 1.00 79.19 107 PHE A N 1
ATOM 850 C CA . PHE A 1 107 ? 7.147 5.637 11.590 1.00 79.19 107 PHE A CA 1
ATOM 851 C C . PHE A 1 107 ? 7.469 4.230 11.068 1.00 79.19 107 PHE A C 1
ATOM 853 O O . PHE A 1 107 ? 6.668 3.308 11.231 1.00 79.19 107 PHE A O 1
ATOM 860 N N . ALA A 1 108 ? 8.679 4.030 10.533 1.00 81.56 108 ALA A N 1
ATOM 861 C CA . ALA A 1 108 ? 9.160 2.707 10.131 1.00 81.56 108 ALA A CA 1
ATOM 862 C C . ALA A 1 108 ? 9.120 1.719 11.310 1.00 81.56 108 ALA A C 1
ATOM 864 O O . ALA A 1 108 ? 8.657 0.589 11.170 1.00 81.56 108 ALA A O 1
ATOM 865 N N . SER A 1 109 ? 9.506 2.170 12.507 1.00 84.56 109 SER A N 1
ATOM 866 C CA . SER A 1 109 ? 9.444 1.360 13.728 1.00 84.56 109 SER A CA 1
ATOM 867 C C . SER A 1 109 ? 8.017 0.949 14.098 1.00 84.56 109 SER A C 1
ATOM 869 O O . SER A 1 109 ? 7.822 -0.159 14.590 1.00 84.56 109 SER A O 1
ATOM 871 N N . ALA A 1 110 ? 7.015 1.803 13.872 1.00 87.31 110 ALA A N 1
ATOM 872 C CA . ALA A 1 110 ? 5.607 1.474 14.092 1.00 87.31 110 ALA A CA 1
ATOM 873 C C . ALA A 1 110 ? 5.119 0.410 13.099 1.00 87.31 110 ALA A C 1
ATOM 875 O O . ALA A 1 110 ? 4.512 -0.580 13.500 1.00 87.31 110 ALA A O 1
ATOM 876 N N . MET A 1 111 ? 5.465 0.578 11.822 1.00 89.25 111 MET A N 1
ATOM 877 C CA . MET A 1 111 ? 5.146 -0.354 10.736 1.00 89.25 111 MET A CA 1
ATOM 878 C C . MET A 1 111 ? 5.801 -1.730 10.916 1.00 89.25 111 MET A C 1
ATOM 880 O O . MET A 1 111 ? 5.216 -2.757 10.576 1.00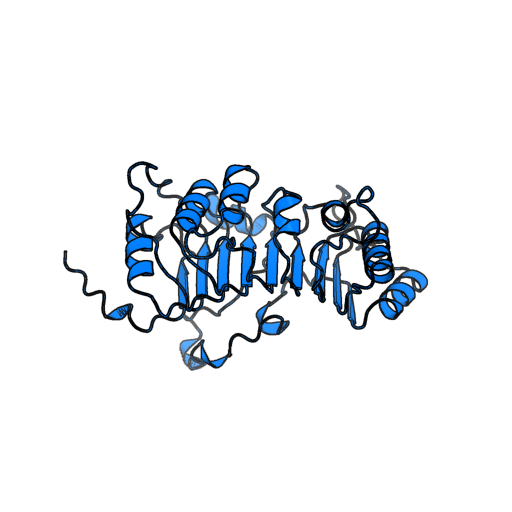 89.25 111 MET A O 1
ATOM 884 N N . LEU A 1 112 ? 7.014 -1.759 11.466 1.00 91.44 112 LEU A N 1
ATOM 885 C CA . LEU A 1 112 ? 7.797 -2.974 11.699 1.00 91.44 112 LEU A CA 1
ATOM 886 C C . LEU A 1 112 ? 7.553 -3.593 13.078 1.00 91.44 112 LEU A C 1
ATOM 888 O O . LEU A 1 112 ? 8.027 -4.700 13.345 1.00 91.44 112 LEU A O 1
ATOM 892 N N . ARG A 1 113 ? 6.813 -2.912 13.962 1.00 91.56 113 ARG A N 1
ATOM 893 C CA . ARG A 1 113 ? 6.540 -3.400 15.314 1.00 91.56 113 ARG A CA 1
ATOM 894 C C . ARG A 1 113 ? 5.750 -4.712 15.237 1.00 91.56 113 ARG A C 1
ATOM 896 O O . ARG A 1 113 ? 4.658 -4.729 14.670 1.00 91.56 113 ARG A O 1
ATOM 903 N N . PRO A 1 114 ? 6.254 -5.809 15.825 1.00 92.88 114 PRO A N 1
ATOM 904 C CA . PRO A 1 114 ? 5.509 -7.054 15.863 1.00 92.88 114 PRO A CA 1
ATOM 905 C C . PRO A 1 114 ? 4.320 -6.934 16.819 1.00 92.88 114 PRO A C 1
ATOM 907 O O . PRO A 1 114 ? 4.441 -6.403 17.927 1.00 92.88 114 PRO A O 1
ATOM 910 N N . TYR A 1 115 ? 3.179 -7.482 16.418 1.00 91.56 115 TYR A N 1
ATOM 911 C CA . TYR A 1 115 ? 2.037 -7.673 17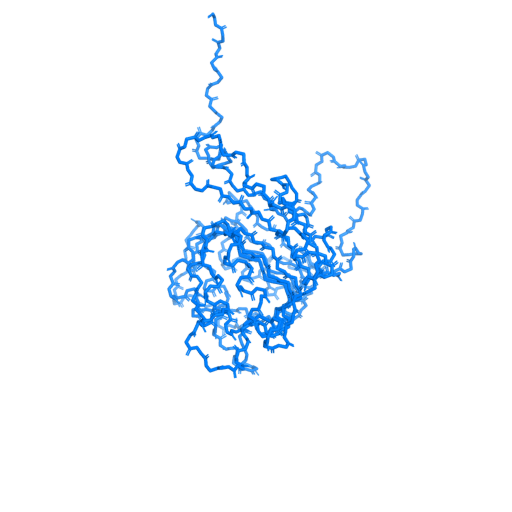.298 1.00 91.56 115 TYR A CA 1
ATOM 912 C C . TYR A 1 115 ? 2.394 -8.654 18.412 1.00 91.56 115 TYR A C 1
ATOM 914 O O . TYR A 1 115 ? 2.978 -9.708 18.156 1.00 91.56 115 TYR A O 1
ATOM 922 N N . GLN A 1 116 ? 1.989 -8.356 19.646 1.00 89.25 116 GLN A N 1
ATOM 923 C CA . GLN A 1 116 ? 2.259 -9.232 20.793 1.00 89.25 116 GLN A CA 1
ATOM 924 C C . GLN A 1 116 ? 1.624 -10.620 20.622 1.00 89.25 116 GLN A C 1
ATOM 926 O O . GLN A 1 116 ? 2.162 -11.619 21.089 1.00 89.25 116 GLN A O 1
ATOM 931 N N . GLN A 1 117 ? 0.486 -10.675 19.930 1.00 89.44 117 GLN A N 1
ATOM 932 C CA . GLN A 1 117 ? -0.324 -11.869 19.732 1.00 89.44 117 GLN A CA 1
ATOM 933 C C . GLN A 1 117 ? 0.284 -12.842 18.713 1.00 89.44 117 GLN A C 1
ATOM 935 O O . GLN A 1 117 ? 0.119 -14.050 18.862 1.00 89.44 117 GLN A O 1
ATOM 940 N N . THR A 1 118 ? 0.942 -12.339 17.661 1.00 90.50 118 THR A N 1
ATOM 941 C CA . THR A 1 118 ? 1.396 -13.164 16.522 1.00 90.50 118 THR A CA 1
ATOM 942 C C . THR A 1 118 ? 2.899 -13.105 16.269 1.00 90.50 118 THR A C 1
ATOM 944 O O . THR A 1 118 ? 3.427 -13.982 15.595 1.00 90.50 118 THR A O 1
ATOM 947 N N . GLY A 1 119 ? 3.596 -12.085 16.772 1.00 92.25 119 GLY A N 1
ATOM 948 C CA . GLY A 1 119 ? 4.998 -11.819 16.449 1.00 92.25 119 GLY A CA 1
ATOM 949 C C . GLY A 1 119 ? 5.229 -11.245 15.044 1.00 92.25 119 GLY A C 1
ATOM 950 O O . GLY A 1 119 ? 6.372 -10.970 14.691 1.00 92.25 119 GLY A O 1
ATOM 951 N N . HIS A 1 120 ? 4.174 -11.043 14.249 1.00 91.44 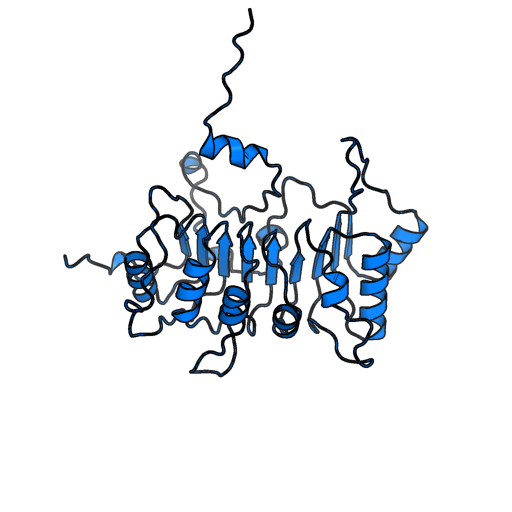120 HIS A N 1
ATOM 952 C CA . HIS A 1 120 ? 4.242 -10.433 12.918 1.00 91.44 120 HIS A CA 1
ATOM 953 C C . HIS A 1 120 ? 3.885 -8.947 12.977 1.00 91.44 120 HIS A C 1
ATOM 955 O O . HIS A 1 120 ? 3.106 -8.543 13.835 1.00 91.44 120 HIS A O 1
ATOM 961 N N . CYS A 1 121 ? 4.425 -8.139 12.067 1.00 93.50 121 CYS A N 1
ATOM 962 C CA . CYS A 1 121 ? 4.062 -6.728 11.923 1.00 93.50 121 CYS A CA 1
ATOM 963 C C . CYS A 1 121 ? 2.901 -6.527 10.931 1.00 93.50 121 CYS A C 1
ATOM 965 O O . CYS A 1 121 ? 2.504 -7.467 10.233 1.00 93.50 121 CYS A O 1
ATOM 967 N N . VAL A 1 122 ? 2.379 -5.297 10.839 1.00 93.44 122 VAL A N 1
ATOM 968 C CA . VAL A 1 122 ? 1.249 -4.944 9.951 1.00 93.44 122 VAL A CA 1
ATOM 969 C C . VAL A 1 122 ? 1.543 -5.226 8.472 1.00 93.44 122 VAL A C 1
ATOM 971 O O . VAL A 1 122 ? 0.647 -5.573 7.712 1.00 93.44 122 VAL A O 1
ATOM 974 N N . LEU A 1 123 ? 2.815 -5.145 8.073 1.00 94.56 123 LEU A N 1
ATOM 975 C CA . LEU A 1 123 ? 3.265 -5.367 6.697 1.00 94.56 123 LEU A CA 1
ATOM 976 C C . LEU A 1 123 ? 3.208 -6.836 6.262 1.00 94.56 123 LEU A C 1
ATOM 978 O O . LEU A 1 123 ? 3.193 -7.128 5.068 1.00 94.56 123 LEU A O 1
ATOM 982 N N . ASN A 1 124 ? 3.166 -7.771 7.213 1.00 92.94 124 ASN A N 1
ATOM 983 C CA . ASN A 1 124 ? 3.315 -9.191 6.916 1.00 92.94 124 ASN A CA 1
ATOM 984 C C . ASN A 1 124 ? 2.140 -9.761 6.107 1.00 92.94 124 ASN A C 1
ATOM 986 O O . ASN A 1 124 ? 2.340 -10.720 5.375 1.00 92.94 124 ASN A O 1
ATOM 990 N N . SER A 1 125 ? 0.926 -9.224 6.221 1.00 93.56 125 SER A N 1
ATOM 991 C CA . SER A 1 125 ? -0.254 -9.701 5.477 1.00 93.56 125 SER A CA 1
ATOM 992 C C . SER A 1 125 ? -0.520 -8.937 4.175 1.00 93.56 125 SER A C 1
ATOM 994 O O . SER A 1 125 ? -1.321 -9.403 3.362 1.00 93.56 125 SER A O 1
ATOM 996 N N . VAL A 1 126 ? 0.169 -7.813 3.957 1.00 96.06 126 VAL A N 1
ATOM 997 C CA . VAL A 1 126 ? -0.075 -6.900 2.837 1.00 96.06 126 VAL A CA 1
ATOM 998 C C . VAL A 1 126 ? 0.239 -7.577 1.501 1.00 96.06 126 VAL A C 1
ATOM 1000 O O . VAL A 1 126 ? 1.315 -8.140 1.302 1.00 96.06 126 VAL A O 1
ATOM 1003 N N . GLU A 1 127 ? -0.709 -7.491 0.569 1.00 95.75 127 GLU A N 1
ATOM 1004 C CA . GLU A 1 127 ? -0.604 -7.987 -0.808 1.00 95.75 127 GLU A CA 1
ATOM 1005 C C . GLU A 1 127 ? -0.472 -6.841 -1.817 1.00 95.75 127 GLU A C 1
ATOM 1007 O O . GLU A 1 127 ? 0.159 -6.998 -2.862 1.00 95.75 127 GLU A O 1
ATOM 1012 N N . THR A 1 128 ? -1.053 -5.684 -1.504 1.00 93.38 128 THR A N 1
ATOM 1013 C CA . THR A 1 128 ? -0.949 -4.449 -2.282 1.00 93.38 128 THR A CA 1
ATOM 1014 C C . THR A 1 128 ? -0.381 -3.358 -1.394 1.00 93.38 128 THR A C 1
ATOM 1016 O O . THR A 1 128 ? -1.011 -2.977 -0.407 1.00 93.38 128 THR A O 1
ATOM 1019 N N . PHE A 1 129 ? 0.804 -2.869 -1.745 1.00 91.75 129 PHE A N 1
ATOM 1020 C CA . PHE A 1 129 ? 1.437 -1.755 -1.057 1.00 91.75 129 PHE A CA 1
ATOM 1021 C C . PHE A 1 129 ? 1.552 -0.569 -2.003 1.00 91.75 129 PHE A C 1
ATOM 1023 O O . PHE A 1 129 ? 2.130 -0.678 -3.085 1.00 91.75 129 PHE A O 1
ATOM 1030 N N . ILE A 1 130 ? 0.973 0.549 -1.587 1.00 88.06 130 ILE A N 1
ATOM 1031 C CA . ILE A 1 130 ? 1.002 1.813 -2.307 1.00 88.06 130 ILE A CA 1
ATOM 1032 C C . ILE A 1 130 ? 1.725 2.809 -1.416 1.00 88.06 130 ILE A C 1
ATOM 1034 O O . ILE A 1 130 ? 1.295 3.066 -0.290 1.00 88.06 130 ILE A O 1
ATOM 1038 N N . CYS A 1 131 ? 2.797 3.390 -1.934 1.00 84.56 131 CYS A N 1
ATOM 1039 C CA . CYS A 1 131 ? 3.419 4.550 -1.331 1.00 84.56 131 CYS A CA 1
ATOM 1040 C C . CYS A 1 131 ? 3.628 5.630 -2.380 1.00 84.56 131 CYS A C 1
ATOM 1042 O O . CYS A 1 131 ? 4.530 5.530 -3.210 1.00 84.56 131 CYS A O 1
ATOM 1044 N N . ASP A 1 132 ? 2.822 6.677 -2.291 1.00 76.00 132 ASP A N 1
ATOM 1045 C CA . ASP A 1 132 ? 2.966 7.885 -3.091 1.00 76.00 132 ASP A CA 1
ATOM 1046 C C . ASP A 1 132 ? 3.531 8.994 -2.202 1.00 76.00 132 ASP A C 1
ATOM 1048 O O . ASP A 1 132 ? 2.872 9.368 -1.234 1.00 76.00 132 ASP A O 1
ATOM 1052 N N . ASN A 1 133 ? 4.754 9.456 -2.497 1.00 66.12 133 ASN A N 1
ATOM 1053 C CA . ASN A 1 133 ? 5.486 10.538 -1.822 1.00 66.12 133 ASN A CA 1
ATOM 1054 C C . ASN A 1 133 ? 5.339 10.576 -0.290 1.00 66.12 133 ASN A C 1
ATOM 1056 O O . ASN A 1 133 ? 4.340 11.042 0.251 1.00 66.12 133 ASN A O 1
ATOM 1060 N N . GLY A 1 134 ? 6.363 10.172 0.465 1.00 55.25 134 GLY A N 1
ATOM 1061 C CA . GLY A 1 134 ? 6.318 10.460 1.902 1.00 55.25 134 GLY A CA 1
ATOM 1062 C C . GLY A 1 134 ? 7.128 9.593 2.833 1.00 55.25 134 GLY A C 1
ATOM 1063 O O . GLY A 1 134 ? 7.329 9.973 3.982 1.00 55.25 134 GLY A O 1
ATOM 1064 N N . ILE A 1 135 ? 7.619 8.448 2.377 1.00 62.44 135 ILE A N 1
ATOM 1065 C CA . ILE A 1 135 ? 8.474 7.601 3.204 1.00 62.44 135 ILE A CA 1
ATOM 1066 C C . ILE A 1 135 ? 9.858 7.587 2.570 1.00 62.44 135 ILE A C 1
ATOM 1068 O O . ILE A 1 135 ? 9.996 7.126 1.445 1.00 62.44 135 ILE A O 1
ATOM 1072 N N . GLU A 1 136 ? 10.886 8.045 3.283 1.00 64.25 136 GLU A N 1
ATOM 1073 C CA . GLU A 1 136 ? 12.238 7.544 3.012 1.00 64.25 136 GLU A CA 1
ATOM 1074 C C . GLU A 1 136 ? 12.201 6.056 3.356 1.00 64.25 136 GLU A C 1
ATOM 1076 O O . GLU A 1 136 ? 12.249 5.673 4.530 1.00 64.25 136 GLU A O 1
ATOM 1081 N N . MET A 1 137 ? 11.930 5.229 2.346 1.00 66.06 137 MET A N 1
ATOM 1082 C CA . MET A 1 137 ? 11.701 3.810 2.552 1.00 66.06 137 MET A CA 1
ATOM 1083 C C . MET A 1 137 ? 12.989 3.178 3.033 1.00 66.06 137 MET A C 1
ATOM 1085 O O . MET A 1 137 ? 13.967 3.081 2.301 1.00 66.06 137 MET A O 1
ATOM 1089 N N . GLN A 1 138 ? 12.969 2.760 4.291 1.00 71.69 138 GLN A N 1
ATOM 1090 C CA . GLN A 1 138 ? 14.057 1.996 4.869 1.00 71.69 138 GLN A CA 1
ATOM 1091 C C . GLN A 1 138 ? 14.014 0.583 4.279 1.00 71.69 138 GLN A C 1
ATOM 1093 O O . GLN A 1 138 ? 12.926 0.013 4.124 1.00 71.69 138 GLN A O 1
ATOM 1098 N N . ASP A 1 139 ? 15.176 0.010 3.966 1.00 79.12 139 ASP A N 1
ATOM 1099 C CA . ASP A 1 139 ? 15.302 -1.338 3.397 1.00 79.12 139 ASP A CA 1
ATOM 1100 C C . ASP A 1 139 ? 14.539 -2.385 4.231 1.00 79.12 139 ASP A C 1
ATOM 1102 O O . ASP A 1 139 ? 13.999 -3.359 3.703 1.00 79.12 139 ASP A O 1
ATOM 1106 N N . GLU A 1 140 ? 14.416 -2.160 5.542 1.00 84.31 140 GLU A N 1
ATOM 1107 C CA . GLU A 1 140 ? 13.662 -2.995 6.468 1.00 84.31 140 GLU A CA 1
ATOM 1108 C C . GLU A 1 140 ? 12.157 -3.047 6.164 1.00 84.31 140 GLU A C 1
ATOM 1110 O O . GLU A 1 140 ? 11.546 -4.104 6.342 1.00 84.31 140 GLU A O 1
ATOM 1115 N N . ILE A 1 141 ? 11.550 -1.952 5.684 1.00 87.50 141 ILE A N 1
ATOM 1116 C CA . ILE A 1 141 ? 10.137 -1.936 5.270 1.00 87.50 141 ILE A CA 1
ATOM 1117 C C . ILE A 1 141 ? 9.961 -2.872 4.081 1.00 87.50 141 ILE A C 1
ATOM 1119 O O . ILE A 1 141 ? 9.136 -3.783 4.144 1.00 87.50 141 ILE A O 1
ATOM 1123 N N . PHE A 1 142 ? 10.773 -2.719 3.033 1.00 86.62 142 PHE A N 1
ATOM 1124 C CA . PHE A 1 142 ? 10.707 -3.598 1.865 1.00 86.62 142 PHE A CA 1
ATOM 1125 C C . PHE A 1 142 ? 11.024 -5.053 2.216 1.00 86.62 142 PHE A C 1
ATOM 1127 O O . PHE A 1 142 ? 10.360 -5.974 1.733 1.00 86.62 142 PHE A O 1
ATOM 1134 N N . ALA A 1 143 ? 11.973 -5.283 3.124 1.00 87.31 143 ALA A N 1
ATOM 1135 C CA . ALA A 1 143 ? 12.269 -6.613 3.635 1.00 87.31 143 ALA A CA 1
ATOM 1136 C C . ALA A 1 143 ? 11.083 -7.238 4.395 1.00 87.31 143 ALA A C 1
ATOM 1138 O O . ALA A 1 143 ? 10.978 -8.464 4.438 1.00 87.31 143 ALA A O 1
ATOM 1139 N N . ALA A 1 144 ? 10.171 -6.446 4.963 1.00 91.12 144 ALA A N 1
ATOM 1140 C CA . ALA A 1 144 ? 8.970 -6.942 5.635 1.00 91.12 144 ALA A CA 1
ATOM 1141 C C . ALA A 1 144 ? 7.793 -7.238 4.680 1.00 91.12 144 ALA A C 1
ATOM 1143 O O . ALA A 1 144 ? 6.886 -7.986 5.051 1.00 91.12 144 ALA A O 1
ATOM 1144 N N . LEU A 1 145 ? 7.817 -6.736 3.440 1.00 92.75 145 LEU A N 1
ATOM 1145 C CA . LEU A 1 145 ? 6.772 -6.914 2.416 1.00 92.75 145 LEU A CA 1
ATOM 1146 C C . LEU A 1 145 ? 6.816 -8.298 1.729 1.00 92.75 145 LEU A C 1
ATOM 1148 O O . LEU A 1 145 ? 6.787 -8.435 0.506 1.00 92.75 145 LEU A O 1
ATOM 1152 N N . GLN A 1 146 ? 6.867 -9.373 2.517 1.00 92.75 146 GLN A N 1
ATOM 1153 C CA . GLN A 1 146 ? 7.065 -10.744 2.021 1.00 92.75 146 GLN A CA 1
ATOM 1154 C C . GLN A 1 146 ? 5.885 -11.304 1.208 1.00 92.75 146 GLN A C 1
ATOM 1156 O O . GLN A 1 146 ? 6.048 -12.265 0.450 1.00 92.75 146 GLN A O 1
ATOM 1161 N N . ASN A 1 147 ? 4.692 -10.725 1.367 1.00 94.94 147 ASN A N 1
ATOM 1162 C CA . ASN A 1 147 ? 3.469 -11.167 0.696 1.00 94.94 147 ASN A CA 1
ATOM 1163 C C . ASN A 1 147 ? 2.975 -10.218 -0.400 1.00 94.94 147 ASN A C 1
ATOM 1165 O O . ASN A 1 147 ? 1.984 -10.539 -1.060 1.00 94.94 147 ASN A O 1
ATOM 1169 N N . VAL A 1 148 ? 3.686 -9.113 -0.643 1.00 95.12 148 VAL A N 1
ATOM 1170 C CA . VAL A 1 148 ? 3.293 -8.130 -1.651 1.00 95.12 148 VAL A CA 1
ATOM 1171 C C . VAL A 1 148 ? 3.384 -8.729 -3.048 1.00 95.12 148 VAL A C 1
ATOM 1173 O O . VAL A 1 148 ? 4.422 -9.255 -3.448 1.00 95.12 148 VAL A O 1
ATOM 1176 N N . ARG A 1 149 ? 2.277 -8.607 -3.781 1.00 94.38 149 ARG A N 1
ATOM 1177 C CA . ARG A 1 149 ? 2.136 -8.938 -5.203 1.00 94.38 149 ARG A CA 1
ATOM 1178 C C . ARG A 1 149 ? 2.084 -7.701 -6.078 1.00 94.38 149 ARG A C 1
ATOM 1180 O O . ARG A 1 149 ? 2.521 -7.758 -7.222 1.00 94.38 149 ARG A O 1
ATOM 1187 N N . THR A 1 150 ? 1.585 -6.602 -5.527 1.00 91.75 150 THR A N 1
ATOM 1188 C CA . THR A 1 150 ? 1.424 -5.331 -6.225 1.00 91.75 150 THR A CA 1
ATOM 1189 C C . THR A 1 150 ? 2.115 -4.238 -5.437 1.00 91.75 150 THR A C 1
ATOM 1191 O O . THR A 1 150 ? 1.751 -3.983 -4.288 1.00 91.75 150 THR A O 1
ATOM 1194 N N . LEU A 1 151 ? 3.080 -3.583 -6.068 1.00 90.88 151 LEU A N 1
ATOM 1195 C CA . LEU A 1 151 ? 3.804 -2.463 -5.491 1.00 90.88 151 LEU A CA 1
ATOM 1196 C C . LEU A 1 151 ? 3.614 -1.225 -6.361 1.00 90.88 151 LEU A C 1
ATOM 1198 O O . LEU A 1 151 ? 3.923 -1.267 -7.551 1.00 90.88 151 LEU A O 1
ATOM 1202 N N . LEU A 1 152 ? 3.133 -0.140 -5.759 1.00 88.38 152 LEU A N 1
ATOM 1203 C CA . LEU A 1 152 ? 3.121 1.180 -6.374 1.00 88.38 152 LEU A CA 1
ATOM 1204 C C . LEU A 1 152 ? 4.027 2.118 -5.585 1.00 88.38 152 LEU A C 1
ATOM 1206 O O . LEU A 1 152 ? 3.837 2.283 -4.380 1.00 88.38 152 LEU A O 1
ATOM 1210 N N . LEU A 1 153 ? 4.992 2.718 -6.274 1.00 83.69 153 LEU A N 1
ATOM 1211 C CA . LEU A 1 153 ? 5.935 3.691 -5.726 1.00 83.69 153 LEU A CA 1
ATOM 1212 C C . LEU A 1 153 ? 5.777 5.015 -6.467 1.00 83.69 153 LEU A C 1
ATOM 1214 O O . LEU A 1 153 ? 5.736 4.979 -7.689 1.00 83.69 153 LEU A O 1
ATOM 1218 N N . GLY A 1 154 ? 5.668 6.131 -5.743 1.00 75.62 154 GLY A N 1
ATOM 1219 C CA . GLY A 1 154 ? 5.553 7.494 -6.282 1.00 75.62 154 GLY A CA 1
ATOM 1220 C C . GLY A 1 154 ? 6.833 8.052 -6.926 1.00 75.62 154 GLY A C 1
ATOM 1221 O O . GLY A 1 154 ? 7.857 7.377 -6.993 1.00 75.62 154 GLY A O 1
ATOM 1222 N N . GLU A 1 155 ? 6.750 9.304 -7.382 1.00 65.44 155 GLU A N 1
ATOM 1223 C CA . GLU A 1 155 ? 7.738 10.017 -8.220 1.00 65.44 155 GLU A CA 1
ATOM 1224 C C . GLU A 1 155 ? 9.099 10.258 -7.536 1.00 65.44 155 GLU A C 1
ATOM 1226 O O . GLU A 1 155 ? 10.142 10.206 -8.183 1.00 65.44 155 GLU A O 1
ATOM 1231 N N . GLU A 1 156 ? 9.123 10.488 -6.220 1.00 58.75 156 GLU A N 1
ATOM 1232 C CA . GLU A 1 156 ? 10.307 11.033 -5.533 1.00 58.75 156 GLU A CA 1
ATOM 1233 C C . GLU A 1 156 ? 11.309 9.995 -4.993 1.00 58.75 156 GLU A C 1
ATOM 1235 O O . GLU A 1 156 ? 12.114 10.318 -4.116 1.00 58.75 156 GLU A O 1
ATOM 1240 N N . GLN A 1 157 ? 11.271 8.735 -5.439 1.00 58.84 157 GLN A N 1
ATOM 1241 C CA . GLN A 1 157 ? 12.029 7.683 -4.758 1.00 58.84 157 GLN A CA 1
ATOM 1242 C C . GLN A 1 157 ? 12.833 6.779 -5.713 1.00 58.84 157 GLN A C 1
ATOM 1244 O O . GLN A 1 157 ? 12.288 5.887 -6.361 1.00 58.84 157 GLN A O 1
ATOM 1249 N N . ASP A 1 158 ? 14.163 6.947 -5.732 1.00 64.25 158 ASP A N 1
ATOM 1250 C CA . ASP A 1 158 ? 15.100 5.972 -6.318 1.00 64.25 158 ASP A CA 1
ATOM 1251 C C . ASP A 1 158 ? 15.211 4.737 -5.401 1.00 64.25 158 ASP A C 1
ATOM 1253 O O . ASP A 1 158 ? 16.141 4.583 -4.611 1.00 64.25 158 ASP A O 1
ATOM 1257 N N . LEU A 1 159 ? 14.185 3.881 -5.440 1.00 72.69 159 LEU A N 1
ATOM 1258 C CA . LEU A 1 159 ? 14.043 2.722 -4.542 1.00 72.69 159 LEU A CA 1
ATOM 1259 C C . LEU A 1 159 ? 14.339 1.388 -5.203 1.00 72.69 159 LEU A C 1
ATOM 1261 O O . LEU A 1 159 ? 14.301 0.348 -4.540 1.00 72.69 159 LEU A O 1
ATOM 1265 N N . LEU A 1 160 ? 14.573 1.376 -6.515 1.00 77.38 160 LEU A N 1
ATOM 1266 C CA . LEU A 1 160 ? 14.860 0.124 -7.209 1.00 77.38 160 LEU A CA 1
ATOM 1267 C C . LEU A 1 160 ? 16.130 -0.527 -6.650 1.00 77.38 160 LEU A C 1
ATOM 1269 O O . LEU A 1 160 ? 16.191 -1.753 -6.551 1.00 77.38 160 LEU A O 1
ATOM 1273 N N . SER A 1 161 ? 17.089 0.287 -6.202 1.00 73.31 161 SER A N 1
ATOM 1274 C CA . SER A 1 161 ? 18.288 -0.158 -5.489 1.00 73.31 161 SER A CA 1
ATOM 1275 C C . SER A 1 161 ? 17.977 -0.814 -4.132 1.00 73.31 161 SER A C 1
ATOM 1277 O O . SER A 1 161 ? 18.576 -1.837 -3.813 1.00 73.31 161 SER A O 1
ATOM 1279 N N . SER A 1 162 ? 16.994 -0.320 -3.371 1.00 74.12 162 SER A N 1
ATOM 1280 C CA . SER A 1 162 ? 16.515 -0.950 -2.124 1.00 74.12 162 SER A CA 1
ATOM 1281 C C . SER A 1 162 ? 15.739 -2.250 -2.359 1.00 74.12 162 SER A C 1
ATOM 1283 O O . SER A 1 162 ? 15.800 -3.183 -1.558 1.00 74.12 162 SER A O 1
ATOM 1285 N N . LEU A 1 163 ? 15.010 -2.353 -3.475 1.00 74.94 163 LEU A N 1
ATOM 1286 C CA . LEU A 1 163 ? 14.332 -3.594 -3.876 1.00 74.94 163 LEU A CA 1
ATOM 1287 C C . LEU A 1 163 ? 15.302 -4.646 -4.432 1.00 74.94 163 LEU A C 1
ATOM 1289 O O . LEU A 1 163 ? 14.950 -5.827 -4.524 1.00 74.94 163 LEU A O 1
ATOM 1293 N N . PHE A 1 164 ? 16.506 -4.236 -4.824 1.00 72.25 164 PHE A N 1
ATOM 1294 C CA . PHE A 1 164 ? 17.553 -5.137 -5.281 1.00 72.25 164 PHE A CA 1
ATOM 1295 C C . PHE A 1 164 ? 18.944 -4.617 -4.885 1.00 72.25 164 PHE A C 1
ATOM 1297 O O . PHE A 1 164 ? 19.667 -4.069 -5.721 1.00 72.25 164 PHE A O 1
ATOM 1304 N N . PRO A 1 165 ? 19.342 -4.785 -3.612 1.00 65.12 165 PRO A N 1
ATOM 1305 C CA . PRO A 1 165 ? 20.648 -4.340 -3.150 1.00 65.12 165 PRO A CA 1
ATOM 1306 C C . PRO A 1 165 ? 21.751 -5.099 -3.897 1.00 65.12 165 PRO A C 1
ATOM 1308 O O . PRO A 1 165 ? 21.865 -6.321 -3.794 1.00 65.12 165 PRO A O 1
ATOM 1311 N N . ASN A 1 166 ? 22.577 -4.362 -4.646 1.00 57.53 166 ASN A N 1
ATOM 1312 C CA . ASN A 1 166 ? 23.636 -4.908 -5.509 1.00 57.53 166 ASN A CA 1
ATOM 1313 C C . ASN A 1 166 ? 24.687 -5.755 -4.757 1.00 57.53 166 ASN A C 1
ATOM 1315 O O . ASN A 1 166 ? 25.408 -6.529 -5.386 1.00 57.53 166 ASN A O 1
ATOM 1319 N N . ASP A 1 167 ? 24.757 -5.621 -3.429 1.00 58.78 167 ASP A N 1
ATOM 1320 C CA . ASP A 1 167 ? 25.757 -6.252 -2.562 1.00 58.78 167 ASP A CA 1
ATOM 1321 C C . ASP A 1 167 ? 25.233 -7.468 -1.771 1.00 58.78 167 ASP A C 1
ATOM 1323 O O . ASP A 1 167 ? 25.989 -8.090 -1.019 1.00 58.78 167 ASP A O 1
ATOM 1327 N N . GLU A 1 168 ? 23.954 -7.838 -1.910 1.00 58.75 168 GLU A N 1
ATOM 1328 C CA . GLU A 1 168 ? 23.411 -9.023 -1.238 1.00 58.75 168 GLU A CA 1
ATOM 1329 C C . GLU A 1 168 ? 23.734 -10.319 -2.008 1.00 58.75 168 GLU A C 1
ATOM 1331 O O . GLU A 1 168 ? 23.794 -10.338 -3.242 1.00 58.75 168 GLU A O 1
ATOM 1336 N N . PRO A 1 169 ? 23.974 -11.441 -1.299 1.00 58.69 169 PRO A N 1
ATOM 1337 C CA . PRO A 1 169 ? 24.296 -12.708 -1.938 1.00 58.69 169 PRO A CA 1
ATOM 1338 C C . PRO A 1 169 ? 23.189 -13.112 -2.916 1.00 58.69 169 PRO A C 1
ATOM 1340 O O . PRO A 1 169 ? 22.004 -13.059 -2.582 1.00 58.69 169 PRO A O 1
ATOM 1343 N N . LEU A 1 170 ? 23.601 -13.570 -4.105 1.00 53.91 170 LEU A N 1
ATOM 1344 C CA . LEU A 1 170 ? 22.747 -14.180 -5.129 1.00 53.91 170 LEU A CA 1
ATOM 1345 C C . LEU A 1 170 ? 21.706 -15.106 -4.472 1.00 53.91 170 LEU A C 1
ATOM 1347 O O . LEU A 1 170 ? 22.035 -16.223 -4.072 1.00 53.91 170 LEU A O 1
ATOM 1351 N N . GLY A 1 171 ? 20.462 -14.636 -4.335 1.00 56.97 171 GLY A N 1
ATOM 1352 C CA . GLY A 1 171 ? 19.357 -15.439 -3.805 1.00 56.97 171 GLY A CA 1
ATOM 1353 C C . GLY A 1 171 ? 18.374 -14.735 -2.869 1.00 56.97 171 GLY A C 1
ATOM 1354 O O . GLY A 1 171 ? 17.269 -15.253 -2.703 1.00 56.97 171 GLY A O 1
ATOM 1355 N N . ARG A 1 172 ? 18.696 -13.575 -2.277 1.00 73.19 172 ARG A N 1
ATOM 1356 C CA . ARG A 1 172 ? 17.706 -12.845 -1.465 1.00 73.19 172 ARG A CA 1
ATOM 1357 C C . ARG A 1 172 ? 16.913 -11.864 -2.327 1.00 73.19 172 ARG A C 1
ATOM 1359 O O . ARG A 1 172 ? 17.362 -10.766 -2.622 1.00 73.19 172 ARG A O 1
ATOM 1366 N N . VAL A 1 173 ? 15.713 -12.276 -2.730 1.00 82.62 173 VAL A N 1
ATOM 1367 C CA . VAL A 1 173 ? 14.773 -11.417 -3.462 1.00 82.62 173 VAL A CA 1
ATOM 1368 C C . VAL A 1 173 ? 13.905 -10.655 -2.467 1.00 82.62 173 VAL A C 1
ATOM 1370 O O . VAL A 1 173 ? 13.125 -11.262 -1.729 1.00 82.62 173 VAL A O 1
ATOM 1373 N N . VAL A 1 174 ? 14.017 -9.328 -2.459 1.00 87.25 174 VAL A N 1
ATOM 1374 C CA . VAL A 1 174 ? 13.083 -8.454 -1.739 1.00 87.25 174 VAL A CA 1
ATOM 1375 C C . VAL A 1 174 ? 11.729 -8.484 -2.458 1.00 87.25 174 VAL A C 1
ATOM 1377 O O . VAL A 1 174 ? 11.666 -8.524 -3.692 1.00 87.25 174 VAL A O 1
ATOM 1380 N N . CYS A 1 175 ? 10.637 -8.537 -1.689 1.00 90.88 175 CYS A N 1
ATOM 1381 C CA . CYS A 1 175 ? 9.285 -8.774 -2.207 1.00 90.88 175 CYS A CA 1
ATOM 1382 C C . CYS A 1 175 ? 9.243 -10.009 -3.145 1.00 90.88 175 CYS A C 1
ATOM 1384 O O . CYS A 1 175 ? 9.052 -9.883 -4.363 1.00 90.88 175 CYS A O 1
ATOM 1386 N N . PRO A 1 176 ? 9.457 -11.232 -2.620 1.00 91.88 176 PRO A N 1
ATOM 1387 C CA . PRO A 1 176 ? 9.621 -12.432 -3.446 1.00 91.88 176 PRO A CA 1
ATOM 1388 C C . PRO A 1 176 ? 8.367 -12.807 -4.249 1.00 91.88 176 PRO A C 1
ATOM 1390 O O . PRO A 1 176 ? 8.478 -13.514 -5.245 1.00 91.88 176 PRO A O 1
ATOM 1393 N N . LYS A 1 177 ? 7.184 -12.328 -3.842 1.00 94.31 177 LYS A N 1
ATOM 1394 C CA . LYS A 1 177 ? 5.901 -12.565 -4.525 1.00 94.31 177 LYS A CA 1
ATOM 1395 C C . LYS A 1 177 ? 5.460 -11.419 -5.434 1.00 94.31 177 LYS A C 1
ATOM 1397 O O . LYS A 1 177 ? 4.334 -11.451 -5.915 1.00 94.31 177 LYS A O 1
ATOM 1402 N N . LEU A 1 178 ? 6.308 -10.412 -5.642 1.00 94.12 178 LEU A N 1
ATOM 1403 C CA . LEU A 1 178 ? 5.962 -9.255 -6.458 1.00 94.12 178 LEU A CA 1
ATOM 1404 C C . LEU A 1 178 ? 5.713 -9.690 -7.908 1.00 94.12 178 LEU A C 1
ATOM 1406 O O . LEU A 1 178 ? 6.612 -10.220 -8.557 1.00 94.12 178 LEU A O 1
ATOM 1410 N N . GLU A 1 179 ? 4.495 -9.446 -8.385 1.00 93.25 179 GLU A N 1
ATOM 1411 C CA . GLU A 1 179 ? 4.001 -9.781 -9.726 1.00 93.25 179 GLU A CA 1
ATOM 1412 C C . GLU A 1 179 ? 3.784 -8.509 -10.561 1.00 93.25 179 GLU A C 1
ATOM 1414 O O . GLU A 1 179 ? 4.018 -8.510 -11.768 1.00 93.25 179 GLU A O 1
ATOM 1419 N N . THR A 1 180 ? 3.342 -7.423 -9.922 1.00 90.94 180 THR A N 1
ATOM 1420 C CA . THR A 1 180 ? 3.012 -6.146 -10.558 1.00 90.94 180 THR A CA 1
ATOM 1421 C C . THR A 1 180 ? 3.780 -5.012 -9.900 1.00 90.94 180 THR A C 1
ATOM 1423 O O . THR A 1 180 ? 3.687 -4.832 -8.686 1.00 90.94 180 THR A O 1
ATOM 1426 N N . ILE A 1 181 ? 4.488 -4.216 -10.700 1.00 90.00 181 ILE A N 1
ATOM 1427 C CA . ILE A 1 181 ? 5.107 -2.973 -10.237 1.00 90.00 181 ILE A CA 1
ATOM 1428 C C . ILE A 1 181 ? 4.585 -1.777 -11.031 1.00 90.00 181 ILE A C 1
ATOM 1430 O O . ILE A 1 181 ? 4.418 -1.841 -12.253 1.00 90.00 181 ILE A O 1
ATOM 1434 N N . ILE A 1 182 ? 4.310 -0.699 -10.307 1.00 87.62 182 ILE A N 1
ATOM 1435 C CA . ILE A 1 182 ? 3.850 0.581 -10.828 1.00 87.62 182 ILE A CA 1
ATOM 1436 C C . ILE A 1 182 ? 4.789 1.644 -10.268 1.00 87.62 182 ILE A C 1
ATOM 1438 O O . ILE A 1 182 ? 4.888 1.781 -9.052 1.00 87.62 182 ILE A O 1
ATOM 1442 N N . LEU A 1 183 ? 5.532 2.341 -11.123 1.00 85.19 183 LEU A N 1
ATOM 1443 C CA . LEU A 1 183 ? 6.553 3.271 -10.644 1.00 85.19 183 LEU A CA 1
ATOM 1444 C C . LEU A 1 183 ? 6.928 4.354 -11.655 1.00 85.19 183 LEU A C 1
ATOM 1446 O O . LEU A 1 183 ? 6.658 4.247 -12.855 1.00 85.19 183 LEU A O 1
ATOM 1450 N N . TRP A 1 184 ? 7.650 5.341 -11.144 1.00 81.75 184 TRP A N 1
ATOM 1451 C CA . TRP A 1 184 ? 8.439 6.301 -11.898 1.00 81.75 184 TRP A CA 1
ATOM 1452 C C . TRP A 1 184 ? 9.916 5.933 -11.723 1.00 81.75 184 TRP A C 1
ATOM 1454 O O . TRP A 1 184 ? 10.359 5.693 -10.604 1.00 81.75 184 TRP A O 1
ATOM 1464 N N . SER A 1 185 ? 10.671 5.797 -12.814 1.00 79.62 185 SER A N 1
ATOM 1465 C CA . SER A 1 185 ? 12.109 5.472 -12.769 1.00 79.62 185 SER A CA 1
ATOM 1466 C C . SER A 1 185 ? 12.755 5.728 -14.129 1.00 79.62 185 SER A C 1
ATOM 1468 O O . SER A 1 185 ? 12.057 5.905 -15.130 1.00 79.62 185 SER A O 1
ATOM 1470 N N . SER A 1 186 ? 14.088 5.738 -14.186 1.00 84.31 186 SER A N 1
ATOM 1471 C CA . SER A 1 186 ? 14.804 5.678 -15.456 1.00 84.31 186 SER A CA 1
ATOM 1472 C C . SER A 1 186 ? 14.623 4.317 -16.149 1.00 84.31 186 SER A C 1
ATOM 1474 O O . SER A 1 186 ? 14.379 3.274 -15.534 1.00 84.31 186 SER A O 1
ATOM 1476 N N . LYS A 1 187 ? 14.776 4.306 -17.476 1.00 85.75 187 LYS A N 1
ATOM 1477 C CA . LYS A 1 187 ? 14.684 3.078 -18.282 1.00 85.75 187 LYS A CA 1
ATOM 1478 C C . LYS A 1 187 ? 15.751 2.055 -17.886 1.00 85.75 187 LYS A C 1
ATOM 1480 O O . LYS A 1 187 ? 15.459 0.861 -17.817 1.00 85.75 187 LYS A O 1
ATOM 1485 N N . ASP A 1 188 ? 16.970 2.531 -17.637 1.00 85.75 188 ASP A N 1
ATOM 1486 C CA . ASP A 1 188 ? 18.132 1.694 -17.343 1.00 85.75 188 ASP A CA 1
ATOM 1487 C C . ASP A 1 188 ? 18.003 1.001 -15.984 1.00 85.75 188 ASP A C 1
ATOM 1489 O O . ASP A 1 188 ? 18.236 -0.206 -15.891 1.00 85.75 188 ASP A O 1
ATOM 1493 N N . GLU A 1 189 ? 17.565 1.720 -14.947 1.00 85.25 189 GLU A N 1
ATOM 1494 C CA . GLU A 1 189 ? 17.324 1.137 -13.622 1.00 85.25 189 GLU A CA 1
ATOM 1495 C C . GLU A 1 189 ? 16.197 0.107 -13.668 1.00 85.25 189 GLU A C 1
ATOM 1497 O O . GLU A 1 189 ? 16.355 -1.008 -13.166 1.00 85.25 189 GLU A O 1
ATOM 1502 N N . LEU A 1 190 ? 15.081 0.432 -14.331 1.00 87.75 190 LEU A N 1
ATOM 1503 C CA . LEU A 1 190 ? 13.970 -0.502 -14.477 1.00 87.75 190 LEU A CA 1
ATOM 1504 C C . LEU A 1 190 ? 14.403 -1.767 -15.230 1.00 87.75 190 LEU A C 1
ATOM 1506 O O . LEU A 1 190 ? 14.092 -2.884 -14.812 1.00 87.75 190 LEU A O 1
ATOM 1510 N N . LYS A 1 191 ? 15.168 -1.618 -16.314 1.00 89.38 191 LYS A N 1
ATOM 1511 C CA . LYS A 1 191 ? 15.715 -2.743 -17.083 1.00 89.38 191 LYS A CA 1
ATOM 1512 C C . LYS A 1 191 ? 16.675 -3.597 -16.250 1.00 89.38 191 LYS A C 1
ATOM 1514 O O . LYS A 1 191 ? 16.610 -4.831 -16.322 1.00 89.38 191 LYS A O 1
ATOM 1519 N N . ALA A 1 192 ? 17.536 -2.971 -15.447 1.00 87.88 192 ALA A N 1
ATOM 1520 C CA . ALA A 1 192 ? 18.444 -3.660 -14.533 1.00 87.88 192 ALA A CA 1
ATOM 1521 C C . ALA A 1 192 ? 17.672 -4.446 -13.463 1.00 87.88 192 ALA A C 1
ATOM 1523 O O . ALA A 1 192 ? 17.925 -5.638 -13.281 1.00 87.88 192 ALA A O 1
ATOM 1524 N N . PHE A 1 193 ? 16.674 -3.825 -12.833 1.00 88.88 193 PHE A N 1
ATOM 1525 C CA . PHE A 1 193 ? 15.808 -4.451 -11.836 1.00 88.88 193 PHE A CA 1
ATOM 1526 C C . PHE A 1 193 ? 15.051 -5.663 -12.395 1.00 88.88 193 PHE A C 1
ATOM 1528 O O . PHE A 1 193 ? 15.092 -6.753 -11.818 1.00 88.88 193 PHE A O 1
ATOM 1535 N N . VAL A 1 194 ? 14.402 -5.509 -13.553 1.00 91.12 194 VAL A N 1
ATOM 1536 C CA . VAL A 1 194 ? 13.665 -6.595 -14.220 1.00 91.12 194 VAL A CA 1
ATOM 1537 C C . VAL A 1 194 ? 14.598 -7.753 -14.553 1.00 91.12 194 VAL A C 1
ATOM 1539 O O . VAL A 1 194 ? 14.299 -8.905 -14.231 1.00 91.12 194 VAL A O 1
ATOM 1542 N N . SER A 1 195 ? 15.766 -7.451 -15.127 1.00 90.25 195 SER A N 1
ATOM 1543 C CA . SER A 1 195 ? 16.780 -8.464 -15.423 1.00 90.25 195 SER A CA 1
ATOM 1544 C C . SER A 1 195 ? 17.199 -9.202 -14.154 1.00 90.25 195 SER A C 1
ATOM 1546 O O . SER A 1 195 ? 17.230 -10.431 -14.137 1.00 90.25 195 SER A O 1
ATOM 1548 N N . ALA A 1 196 ? 17.494 -8.477 -13.078 1.00 88.00 196 ALA A N 1
ATOM 1549 C CA . ALA A 1 196 ? 17.940 -9.053 -11.819 1.00 88.00 196 ALA A CA 1
ATOM 1550 C C . ALA A 1 196 ? 16.895 -10.005 -11.212 1.00 88.00 196 ALA A C 1
ATOM 1552 O O . ALA A 1 196 ? 17.221 -11.132 -10.828 1.00 88.00 196 ALA A O 1
ATOM 1553 N N . ARG A 1 197 ? 15.616 -9.617 -11.233 1.00 90.50 197 ARG A N 1
ATOM 1554 C CA . ARG A 1 197 ? 14.500 -10.467 -10.794 1.00 90.50 197 ARG A CA 1
ATOM 1555 C C . ARG A 1 197 ? 14.328 -11.730 -11.636 1.00 90.50 197 ARG A C 1
ATOM 1557 O O . ARG A 1 197 ? 14.113 -12.806 -11.074 1.00 90.50 197 ARG A O 1
ATOM 1564 N N . MET A 1 198 ? 14.458 -11.627 -12.960 1.00 90.12 198 MET A N 1
ATOM 1565 C CA . MET A 1 198 ? 14.424 -12.794 -13.851 1.00 90.12 198 MET A CA 1
ATOM 1566 C C . MET A 1 198 ? 15.547 -13.784 -13.518 1.00 90.12 198 MET A C 1
ATOM 1568 O O . MET A 1 198 ? 15.289 -14.980 -13.388 1.00 90.12 198 MET A O 1
ATOM 1572 N N . HIS A 1 199 ? 16.775 -13.295 -13.315 1.00 88.31 199 HIS A N 1
ATOM 1573 C CA . HIS A 1 199 ? 17.914 -14.141 -12.936 1.00 88.31 199 HIS A CA 1
ATOM 1574 C C . HIS A 1 199 ? 17.732 -14.788 -11.558 1.00 88.31 199 HIS A C 1
ATOM 1576 O O . HIS A 1 199 ? 18.159 -15.924 -11.354 1.00 88.31 199 HIS A O 1
ATOM 1582 N N . ALA A 1 200 ? 17.070 -14.098 -10.628 1.00 88.38 200 ALA A N 1
ATOM 1583 C CA . ALA A 1 200 ? 16.757 -14.619 -9.303 1.00 88.38 200 ALA A CA 1
ATOM 1584 C C . ALA A 1 200 ? 15.547 -15.580 -9.274 1.00 88.38 200 ALA A C 1
ATOM 1586 O O . ALA A 1 200 ? 15.197 -16.086 -8.208 1.00 88.38 200 ALA A O 1
ATOM 1587 N N . GLY A 1 201 ? 14.902 -15.849 -10.418 1.00 90.56 201 GLY A N 1
ATOM 1588 C CA . GLY A 1 201 ? 13.753 -16.756 -10.508 1.00 90.56 201 GLY A CA 1
ATOM 1589 C C . GLY A 1 201 ? 12.447 -16.182 -9.951 1.00 90.56 201 GLY A C 1
ATOM 1590 O O . GLY A 1 201 ? 11.534 -16.945 -9.645 1.00 90.56 201 GLY A O 1
ATOM 1591 N N . ALA A 1 202 ? 12.348 -14.856 -9.830 1.00 91.50 202 ALA A N 1
ATOM 1592 C CA . ALA A 1 202 ? 11.172 -14.146 -9.327 1.00 91.50 202 ALA A CA 1
ATOM 1593 C C . ALA A 1 202 ? 10.692 -13.071 -10.328 1.00 91.50 202 ALA A C 1
ATOM 1595 O O . ALA A 1 202 ? 10.668 -11.882 -9.988 1.00 91.50 202 ALA A O 1
ATOM 1596 N N . PRO A 1 203 ? 10.367 -13.453 -11.581 1.00 93.00 203 PRO A N 1
ATOM 1597 C CA . PRO A 1 203 ? 10.021 -12.505 -12.636 1.00 93.00 203 PRO A CA 1
ATOM 1598 C C . PRO A 1 203 ? 8.737 -11.734 -12.313 1.00 93.00 203 PRO A C 1
ATOM 1600 O O . PRO A 1 203 ? 7.856 -12.229 -11.613 1.00 93.00 203 PRO A O 1
ATOM 1603 N N . LEU A 1 204 ? 8.633 -10.525 -12.862 1.00 92.25 204 LEU A N 1
ATOM 1604 C CA . LEU A 1 204 ? 7.400 -9.741 -12.838 1.00 92.25 204 LEU A CA 1
ATOM 1605 C C . LEU A 1 204 ? 6.475 -10.202 -13.969 1.00 92.25 204 LEU A C 1
ATOM 1607 O O . LEU A 1 204 ? 6.939 -10.542 -15.055 1.00 92.25 204 LEU A O 1
ATOM 1611 N N . SER A 1 205 ? 5.168 -10.148 -13.736 1.00 91.44 205 SER A N 1
ATOM 1612 C CA . SER A 1 205 ? 4.153 -10.359 -14.772 1.00 91.44 205 SER A CA 1
ATOM 1613 C C . SER A 1 205 ? 3.714 -9.042 -15.406 1.00 91.44 205 SER A C 1
ATOM 1615 O O . SER A 1 205 ? 3.459 -8.993 -16.606 1.00 91.44 205 SER A O 1
ATOM 1617 N N . THR A 1 206 ? 3.606 -7.972 -14.612 1.00 88.81 206 THR A N 1
ATOM 1618 C CA . THR A 1 206 ? 3.102 -6.674 -15.077 1.00 88.81 206 THR A CA 1
ATOM 1619 C C . THR A 1 206 ? 4.018 -5.532 -14.654 1.00 88.81 206 THR A C 1
ATOM 1621 O O . THR A 1 206 ? 4.424 -5.435 -13.497 1.00 88.81 206 THR A O 1
ATOM 1624 N N . ILE A 1 207 ? 4.296 -4.633 -15.593 1.00 89.56 207 ILE A N 1
ATOM 1625 C CA . ILE A 1 207 ? 5.015 -3.383 -15.355 1.00 89.56 207 ILE A CA 1
ATOM 1626 C C . ILE A 1 207 ? 4.192 -2.239 -15.937 1.00 89.56 207 ILE A C 1
ATOM 1628 O O . ILE A 1 207 ? 3.835 -2.253 -17.120 1.00 89.56 207 ILE A O 1
ATOM 1632 N N . ILE A 1 208 ? 3.931 -1.233 -15.107 1.00 86.62 208 ILE A N 1
ATOM 1633 C CA . ILE A 1 208 ? 3.365 0.048 -15.525 1.00 86.62 208 ILE A CA 1
ATOM 1634 C C . ILE A 1 208 ? 4.360 1.128 -15.111 1.00 86.62 208 ILE A C 1
ATOM 1636 O O . ILE A 1 208 ? 4.605 1.317 -13.924 1.00 86.62 208 ILE A O 1
ATOM 1640 N N . ALA A 1 209 ? 4.959 1.812 -16.081 1.00 84.75 209 ALA A N 1
ATOM 1641 C CA . ALA A 1 209 ? 6.028 2.764 -15.803 1.00 84.75 209 ALA A CA 1
ATOM 1642 C C . ALA A 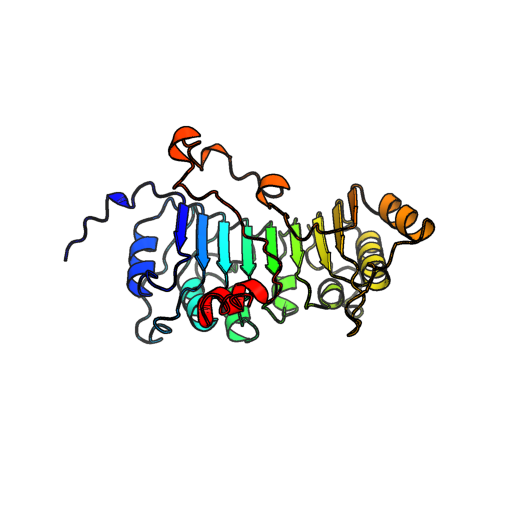1 209 ? 5.768 4.133 -16.434 1.00 84.75 209 ALA A C 1
ATOM 1644 O O . ALA A 1 209 ? 5.235 4.247 -17.548 1.00 84.75 209 ALA A O 1
ATOM 1645 N N . SER A 1 210 ? 6.194 5.171 -15.720 1.00 81.38 210 SER A N 1
ATOM 1646 C CA . SER A 1 210 ? 6.423 6.501 -16.273 1.00 81.38 210 SER A CA 1
ATOM 1647 C C . SER A 1 210 ? 7.924 6.787 -16.282 1.00 81.38 210 SER A C 1
ATOM 1649 O O . SER A 1 210 ? 8.606 6.559 -15.286 1.00 81.38 210 SER A O 1
ATOM 1651 N N . PHE A 1 211 ? 8.435 7.258 -17.419 1.00 77.75 211 PHE A N 1
ATOM 1652 C CA . PHE A 1 211 ? 9.833 7.655 -17.581 1.00 77.75 211 PHE A CA 1
ATOM 1653 C C . PHE A 1 211 ? 9.872 9.183 -17.620 1.00 77.75 211 PHE A C 1
ATOM 1655 O O . PHE A 1 211 ? 9.390 9.785 -18.586 1.00 77.75 211 PHE A O 1
ATOM 1662 N N . GLU A 1 212 ? 10.379 9.811 -16.564 1.00 65.69 212 GLU A N 1
ATOM 1663 C CA . GLU A 1 212 ? 10.479 11.269 -16.481 1.00 65.69 212 GLU A CA 1
ATOM 1664 C C . GLU A 1 212 ? 11.884 11.764 -16.831 1.00 65.69 212 GLU A C 1
ATOM 1666 O O . GLU A 1 212 ? 12.886 11.165 -16.445 1.00 65.69 212 GLU A O 1
ATOM 1671 N N . GLU A 1 213 ? 11.955 12.887 -17.555 1.00 54.44 213 GLU A N 1
ATOM 1672 C CA . GLU A 1 213 ? 13.167 13.703 -17.630 1.00 54.44 213 GLU A CA 1
ATOM 1673 C C . GLU A 1 213 ? 13.125 14.716 -16.479 1.00 54.44 213 GLU A C 1
ATOM 1675 O O . GLU A 1 213 ? 12.345 15.670 -16.515 1.00 54.44 213 GLU A O 1
ATOM 1680 N N . PHE A 1 214 ? 13.991 14.558 -15.477 1.00 44.28 214 PHE A N 1
ATOM 1681 C CA . PHE A 1 214 ? 14.261 15.625 -14.513 1.00 44.28 214 PHE A CA 1
ATOM 1682 C C . PHE A 1 214 ? 14.998 16.770 -15.226 1.00 44.28 214 PHE A C 1
ATOM 1684 O O . PHE A 1 214 ? 16.225 16.782 -15.328 1.00 44.28 214 PHE A O 1
ATOM 1691 N N . GLY A 1 215 ? 14.247 17.733 -15.762 1.00 39.72 215 GLY A N 1
ATOM 1692 C CA . GLY A 1 215 ? 14.788 18.928 -16.403 1.00 39.72 215 GLY A CA 1
ATOM 1693 C C . GLY A 1 215 ? 13.956 20.167 -16.084 1.00 39.72 215 GLY A C 1
ATOM 1694 O O . GLY A 1 215 ? 12.804 20.262 -16.498 1.00 39.72 215 GLY A O 1
ATOM 1695 N N . ASP A 1 216 ? 14.574 21.150 -15.423 1.00 39.91 216 ASP A N 1
ATOM 1696 C CA . ASP A 1 216 ? 14.035 22.449 -14.955 1.00 39.91 216 ASP A CA 1
ATOM 1697 C C . ASP A 1 216 ? 13.295 23.323 -16.002 1.00 39.91 216 ASP A C 1
ATOM 1699 O O . ASP A 1 216 ? 12.835 24.422 -15.696 1.00 39.91 216 ASP A O 1
ATOM 1703 N N . ASN A 1 217 ? 13.150 22.876 -17.252 1.00 38.19 217 ASN A N 1
ATOM 1704 C CA . ASN A 1 217 ? 12.699 23.697 -18.377 1.00 38.19 217 ASN A CA 1
ATOM 1705 C C . ASN A 1 217 ? 11.347 23.276 -18.974 1.00 38.19 217 ASN A C 1
ATOM 1707 O O . ASN A 1 217 ? 11.122 23.470 -20.167 1.00 38.19 217 ASN A O 1
ATOM 1711 N N . GLY A 1 218 ? 10.437 22.722 -18.167 1.00 41.62 218 GLY A N 1
ATOM 1712 C CA . GLY A 1 218 ? 8.982 22.771 -18.408 1.00 41.62 218 GLY A CA 1
ATOM 1713 C C . GLY A 1 218 ? 8.441 22.189 -19.726 1.00 41.62 218 GLY A C 1
ATOM 1714 O O . GLY A 1 218 ? 7.283 22.434 -20.059 1.00 41.62 218 GLY A O 1
ATOM 1715 N N . ALA A 1 219 ? 9.236 21.431 -20.480 1.00 40.94 219 ALA A N 1
ATOM 1716 C CA . ALA A 1 219 ? 8.857 20.870 -21.774 1.00 40.94 219 ALA A CA 1
ATOM 1717 C C . ALA A 1 219 ? 9.616 19.562 -22.067 1.00 40.94 219 ALA A C 1
ATOM 1719 O O . ALA A 1 219 ? 10.196 19.402 -23.137 1.00 40.94 219 ALA A O 1
ATOM 1720 N N . GLY A 1 220 ? 9.633 18.626 -21.116 1.00 43.12 220 GLY A N 1
ATOM 1721 C CA . GLY A 1 220 ? 10.138 17.273 -21.352 1.00 43.12 220 GLY A CA 1
ATOM 1722 C C . GLY A 1 220 ? 9.044 16.419 -21.983 1.00 43.12 220 GLY A C 1
ATOM 1723 O O . GLY A 1 220 ? 8.122 15.971 -21.303 1.00 43.12 220 GLY A O 1
ATOM 1724 N N . ALA A 1 221 ? 9.090 16.216 -23.299 1.00 49.47 221 ALA A N 1
ATOM 1725 C CA . ALA A 1 221 ? 8.330 15.135 -23.910 1.00 49.47 221 ALA A CA 1
ATOM 1726 C C . ALA A 1 221 ? 8.915 13.827 -23.361 1.00 49.47 221 ALA A C 1
ATOM 1728 O O . ALA A 1 221 ? 10.037 13.502 -23.728 1.00 49.47 221 ALA A O 1
ATOM 1729 N N . GLY A 1 222 ? 8.181 13.131 -22.479 1.00 56.97 222 GLY A N 1
ATOM 1730 C CA . GLY A 1 222 ? 8.656 11.917 -21.803 1.00 56.97 222 GLY A CA 1
ATOM 1731 C C . GLY A 1 222 ? 9.457 11.018 -22.739 1.00 56.97 222 GLY A C 1
ATOM 1732 O O . GLY A 1 222 ? 9.025 10.757 -23.872 1.00 56.97 222 GLY A O 1
ATOM 1733 N N . GLU A 1 223 ? 10.645 10.625 -22.286 1.00 62.72 223 GLU A N 1
ATOM 1734 C CA . GLU A 1 223 ? 11.644 9.976 -23.118 1.00 62.72 223 GLU A CA 1
ATOM 1735 C C . GLU A 1 223 ? 11.041 8.703 -23.724 1.00 62.72 223 GLU A C 1
ATOM 1737 O O . GLU A 1 223 ? 10.743 7.723 -23.035 1.00 62.72 223 GLU A O 1
ATOM 1742 N N . LYS A 1 224 ? 10.785 8.724 -25.035 1.00 74.00 224 LYS A N 1
ATOM 1743 C CA . LYS A 1 224 ? 10.201 7.565 -25.711 1.00 74.00 224 LYS A CA 1
ATOM 1744 C C . LYS A 1 224 ? 11.193 6.413 -25.638 1.00 74.00 224 LYS A C 1
ATOM 1746 O O . LYS A 1 224 ? 12.391 6.620 -25.836 1.00 74.00 224 LYS A O 1
ATOM 1751 N N . LEU A 1 225 ? 10.696 5.210 -25.374 1.00 81.69 225 LEU A N 1
ATOM 1752 C CA . LEU A 1 225 ? 11.490 4.013 -25.611 1.00 81.69 225 LEU A CA 1
ATOM 1753 C C . LEU A 1 225 ? 11.841 3.929 -27.096 1.00 81.69 225 LEU A C 1
ATOM 1755 O O . LEU A 1 225 ? 11.029 4.266 -27.962 1.00 81.69 225 LEU A O 1
ATOM 1759 N N . THR A 1 226 ? 13.052 3.473 -27.371 1.00 88.56 226 THR A N 1
ATOM 1760 C CA . THR A 1 226 ? 13.421 2.946 -28.682 1.00 88.56 226 THR A CA 1
ATOM 1761 C C . THR A 1 226 ? 12.651 1.651 -28.955 1.00 88.56 226 THR A C 1
ATOM 1763 O O . THR A 1 226 ? 12.219 0.966 -28.024 1.00 88.56 226 THR A O 1
ATOM 1766 N N . ASP A 1 227 ? 12.502 1.284 -30.230 1.00 89.06 227 ASP A N 1
ATOM 1767 C CA . ASP A 1 227 ? 11.822 0.040 -30.619 1.00 89.06 227 ASP A CA 1
ATOM 1768 C C . ASP A 1 227 ? 12.482 -1.194 -29.970 1.00 89.06 227 ASP A C 1
ATOM 1770 O O . ASP A 1 227 ? 11.790 -2.109 -29.525 1.00 89.06 227 ASP A O 1
ATOM 1774 N N . ASP A 1 228 ? 13.815 -1.185 -29.843 1.00 91.75 228 ASP A N 1
ATOM 1775 C CA . ASP A 1 228 ? 14.584 -2.260 -29.207 1.00 91.75 228 ASP A CA 1
ATOM 1776 C C . ASP A 1 228 ? 14.313 -2.356 -27.697 1.00 91.75 228 ASP A C 1
ATOM 1778 O O . ASP A 1 228 ? 14.213 -3.454 -27.145 1.00 91.75 228 ASP A O 1
ATOM 1782 N N . GLU A 1 229 ? 14.178 -1.221 -27.006 1.00 90.19 229 GLU A N 1
ATOM 1783 C CA . GLU A 1 229 ? 13.831 -1.196 -25.581 1.00 90.19 229 GLU A CA 1
ATOM 1784 C C . GLU A 1 229 ? 12.398 -1.665 -25.345 1.00 90.19 229 GLU A C 1
ATOM 1786 O O . GLU A 1 229 ? 12.157 -2.460 -24.436 1.00 90.19 229 GLU A O 1
ATOM 1791 N N . GLN A 1 230 ? 11.452 -1.209 -26.169 1.00 88.50 230 GLN A N 1
ATOM 1792 C CA . GLN A 1 230 ? 10.064 -1.643 -26.071 1.00 88.50 230 GLN A CA 1
ATOM 1793 C C . GLN A 1 230 ? 9.944 -3.152 -26.317 1.00 88.50 230 GLN A C 1
ATOM 1795 O O . GLN A 1 230 ? 9.350 -3.855 -25.499 1.00 88.50 230 GLN A O 1
ATOM 1800 N N . ALA A 1 231 ? 10.570 -3.662 -27.382 1.00 90.50 231 ALA A N 1
ATOM 1801 C CA . ALA A 1 231 ? 10.595 -5.091 -27.679 1.00 90.50 231 ALA A CA 1
ATOM 1802 C C . ALA A 1 231 ? 11.239 -5.900 -26.544 1.00 90.50 231 ALA A C 1
ATOM 1804 O O . ALA A 1 231 ? 10.788 -7.003 -26.230 1.00 90.50 231 ALA A O 1
ATOM 1805 N N . TRP A 1 232 ? 12.271 -5.352 -25.893 1.00 93.94 232 TRP A N 1
ATOM 1806 C CA . TRP A 1 232 ? 12.882 -5.985 -24.730 1.00 93.94 232 TRP A CA 1
ATOM 1807 C C . TRP A 1 232 ? 11.890 -6.113 -23.567 1.00 93.94 232 TRP A C 1
ATOM 1809 O O . TRP A 1 232 ? 11.707 -7.224 -23.068 1.00 93.94 232 TRP A O 1
ATOM 1819 N N . PHE A 1 233 ? 11.210 -5.030 -23.171 1.00 90.31 233 PHE A N 1
ATOM 1820 C CA . PHE A 1 233 ? 10.229 -5.072 -22.079 1.00 90.31 233 PHE A CA 1
ATOM 1821 C C . PHE A 1 233 ? 9.054 -6.006 -22.390 1.00 90.31 233 PHE A C 1
ATOM 1823 O O . PHE A 1 233 ? 8.688 -6.820 -21.546 1.00 90.31 233 PHE A O 1
ATOM 1830 N N . GLU A 1 234 ? 8.511 -5.953 -23.607 1.00 89.75 234 GLU A N 1
ATOM 1831 C CA . GLU A 1 234 ? 7.430 -6.843 -24.056 1.00 89.75 234 GLU A CA 1
ATOM 1832 C C . GLU A 1 234 ? 7.850 -8.322 -24.081 1.00 89.75 234 GLU A C 1
ATOM 1834 O O . GLU A 1 234 ? 7.010 -9.205 -23.929 1.00 89.75 234 GLU A O 1
ATOM 1839 N N . SER A 1 235 ? 9.145 -8.611 -24.251 1.00 91.06 235 SER A N 1
ATOM 1840 C CA . SER A 1 235 ? 9.674 -9.976 -24.147 1.00 91.06 235 SER A CA 1
ATOM 1841 C C . SER A 1 235 ? 9.948 -10.426 -22.706 1.00 91.06 235 SER A C 1
ATOM 1843 O O . SER A 1 235 ? 10.017 -11.627 -22.447 1.00 91.06 235 SER A O 1
ATOM 1845 N N . ALA A 1 236 ? 10.134 -9.477 -21.782 1.00 89.88 236 ALA A N 1
ATOM 1846 C CA . ALA A 1 236 ? 10.539 -9.737 -20.403 1.00 89.88 236 ALA A CA 1
ATOM 1847 C C . ALA A 1 236 ? 9.351 -9.943 -19.450 1.00 89.88 236 ALA A C 1
ATOM 1849 O O . ALA A 1 236 ? 9.504 -10.641 -18.447 1.00 89.88 236 ALA A O 1
ATOM 1850 N N . VAL A 1 237 ? 8.187 -9.350 -19.745 1.00 90.50 237 VAL A N 1
ATOM 1851 C CA . VAL A 1 237 ? 6.976 -9.430 -18.909 1.00 90.50 237 VAL A CA 1
ATOM 1852 C C . VAL A 1 237 ? 5.715 -9.669 -19.739 1.00 90.50 237 VAL A C 1
ATOM 1854 O O . VAL A 1 237 ? 5.650 -9.288 -20.903 1.00 90.50 237 VAL A O 1
ATOM 1857 N N . ASP A 1 238 ? 4.678 -10.250 -19.129 1.00 83.88 238 ASP A N 1
ATOM 1858 C CA . ASP A 1 238 ? 3.410 -10.544 -19.819 1.00 83.88 238 ASP A CA 1
ATOM 1859 C C . ASP A 1 238 ? 2.655 -9.272 -20.227 1.00 83.88 238 ASP A C 1
ATOM 1861 O O . ASP A 1 238 ? 1.945 -9.242 -21.236 1.00 83.88 238 ASP A O 1
ATOM 1865 N N . ARG A 1 239 ? 2.742 -8.225 -19.398 1.00 82.94 239 ARG A N 1
ATOM 1866 C CA . ARG A 1 239 ? 2.052 -6.951 -19.607 1.00 82.94 239 ARG A CA 1
ATOM 1867 C C . ARG A 1 239 ? 2.989 -5.791 -19.331 1.00 82.94 239 ARG A C 1
ATOM 1869 O O . ARG A 1 239 ? 3.373 -5.549 -18.189 1.00 82.94 239 ARG A O 1
ATOM 1876 N N . PHE A 1 240 ? 3.282 -5.031 -20.375 1.00 84.69 240 PHE A N 1
ATOM 1877 C CA . PHE A 1 240 ? 4.054 -3.805 -20.282 1.00 84.69 240 PHE A CA 1
ATOM 1878 C C . PHE A 1 240 ? 3.214 -2.616 -20.742 1.00 84.69 240 PHE A C 1
ATOM 1880 O O . PHE A 1 240 ? 2.615 -2.651 -21.818 1.00 84.69 240 PHE A O 1
ATOM 1887 N N . ARG A 1 241 ? 3.145 -1.565 -19.921 1.00 81.94 241 ARG A N 1
ATOM 1888 C CA . ARG A 1 241 ? 2.455 -0.321 -20.268 1.00 81.94 241 ARG A CA 1
ATOM 1889 C C . ARG A 1 241 ? 3.304 0.886 -19.889 1.00 81.94 241 ARG A C 1
ATOM 1891 O O . ARG A 1 241 ? 3.789 0.993 -18.767 1.00 81.94 241 ARG A O 1
ATOM 1898 N N . ILE A 1 242 ? 3.428 1.810 -20.835 1.00 74.19 242 ILE A N 1
ATOM 1899 C CA . ILE A 1 242 ? 4.068 3.112 -20.641 1.00 74.19 242 ILE A CA 1
ATOM 1900 C C . ILE A 1 242 ? 2.966 4.153 -20.480 1.00 74.19 242 ILE A C 1
ATOM 1902 O O . ILE A 1 242 ? 1.984 4.111 -21.227 1.00 74.19 242 ILE A O 1
ATOM 1906 N N . ARG A 1 243 ? 3.197 5.114 -19.581 1.00 66.56 243 ARG A N 1
ATOM 1907 C CA . ARG A 1 243 ? 2.301 6.200 -19.154 1.00 66.56 243 ARG A CA 1
ATOM 1908 C C . ARG A 1 243 ? 1.352 5.778 -18.045 1.00 66.56 243 ARG A C 1
ATOM 1910 O O . ARG A 1 243 ? 0.393 5.033 -18.247 1.00 66.56 243 ARG A O 1
ATOM 1917 N N . LEU A 1 244 ? 1.625 6.352 -16.885 1.00 61.19 244 LEU A N 1
ATOM 1918 C CA . LEU A 1 244 ? 0.636 6.607 -15.858 1.00 61.19 244 LEU A CA 1
ATOM 1919 C C . LEU A 1 244 ? -0.122 7.830 -16.379 1.00 61.19 244 LEU A C 1
ATOM 1921 O O . LEU A 1 244 ? 0.416 8.935 -16.378 1.00 61.19 244 LEU A O 1
ATOM 1925 N N . ASP A 1 245 ? -1.297 7.640 -16.979 1.00 52.53 245 ASP A N 1
ATOM 1926 C CA . ASP A 1 245 ? -2.116 8.795 -17.345 1.00 52.53 245 ASP A CA 1
ATOM 1927 C C . ASP A 1 245 ? -2.373 9.579 -16.046 1.00 52.53 245 ASP A C 1
ATOM 1929 O O . ASP A 1 245 ? -2.917 9.014 -15.098 1.00 52.53 245 ASP A O 1
ATOM 1933 N N . GLN A 1 246 ? -1.954 10.855 -15.995 1.00 44.00 246 GLN A N 1
ATOM 1934 C CA . GLN A 1 246 ? -1.984 11.723 -14.797 1.00 44.00 246 GLN A CA 1
ATOM 1935 C C . GLN A 1 246 ? -3.364 11.820 -14.124 1.00 44.00 246 GLN A C 1
ATOM 1937 O O . GLN A 1 246 ? -3.483 12.355 -13.025 1.00 44.00 246 GLN A O 1
ATOM 1942 N N . GLU A 1 247 ? -4.418 11.343 -14.785 1.00 42.88 247 GLU A N 1
ATOM 1943 C CA . GLU A 1 247 ? -5.780 11.466 -14.298 1.00 42.88 247 GLU A CA 1
ATOM 1944 C C . GLU A 1 247 ? -6.329 10.211 -13.604 1.00 42.88 247 GLU A C 1
ATOM 1946 O O . GLU A 1 247 ? -7.224 10.385 -12.783 1.00 42.88 247 GLU A O 1
ATOM 1951 N N . TYR A 1 248 ? -5.842 8.983 -13.851 1.00 47.28 248 TYR A N 1
ATOM 1952 C CA . TYR A 1 248 ? -6.486 7.782 -13.285 1.00 47.28 248 TYR A CA 1
ATOM 1953 C C . TYR A 1 248 ? -5.562 6.548 -13.212 1.00 47.28 248 TYR A C 1
ATOM 1955 O O . TYR A 1 248 ? -5.416 5.810 -14.187 1.00 47.28 248 TYR A O 1
ATOM 1963 N N . LEU A 1 249 ? -5.031 6.240 -12.022 1.00 53.12 249 LEU A N 1
ATOM 1964 C CA . LEU A 1 249 ? -4.921 4.843 -11.579 1.00 53.12 249 LEU A CA 1
ATOM 1965 C C . LEU A 1 249 ? -6.005 4.610 -10.534 1.00 53.12 249 LEU A C 1
ATOM 1967 O O . LEU A 1 249 ? -5.803 4.840 -9.347 1.00 53.12 249 LEU A O 1
ATOM 1971 N N . ASP A 1 250 ? -7.180 4.179 -10.978 1.00 55.03 250 ASP A N 1
ATOM 1972 C CA . ASP A 1 250 ? -8.158 3.631 -10.051 1.00 55.03 250 ASP A CA 1
ATOM 1973 C C . ASP A 1 250 ? -7.696 2.210 -9.681 1.00 55.03 250 ASP A C 1
ATOM 1975 O O . ASP A 1 250 ? -7.677 1.298 -10.512 1.00 55.03 250 ASP A O 1
ATOM 1979 N N . VAL A 1 251 ? -7.253 2.023 -8.436 1.00 51.78 251 VAL A N 1
ATOM 1980 C CA . VAL A 1 251 ? -6.796 0.719 -7.923 1.00 51.78 251 VAL A CA 1
ATOM 1981 C C . VAL A 1 251 ? -7.916 -0.318 -7.989 1.00 51.78 251 VAL A C 1
ATOM 1983 O O . VAL A 1 251 ? -7.646 -1.501 -8.229 1.00 51.78 251 VAL A O 1
ATOM 1986 N N . ASP A 1 252 ? -9.169 0.132 -7.872 1.00 50.00 252 ASP A N 1
ATOM 1987 C CA . ASP A 1 252 ? -10.352 -0.704 -8.026 1.00 50.00 252 ASP A CA 1
ATOM 1988 C C . ASP A 1 252 ? -10.603 -1.058 -9.516 1.00 50.00 252 ASP A C 1
ATOM 1990 O O . ASP A 1 252 ? -11.122 -2.142 -9.813 1.00 50.00 252 ASP A O 1
ATOM 1994 N N . GLU A 1 253 ? -10.172 -0.227 -10.480 1.00 50.34 253 GLU A N 1
ATOM 1995 C CA . GLU A 1 253 ? -10.178 -0.556 -11.924 1.00 50.34 253 GLU A CA 1
ATOM 1996 C C . GLU A 1 253 ? -9.048 -1.497 -12.336 1.00 50.34 253 GLU A C 1
ATOM 1998 O O . GLU A 1 253 ? -9.247 -2.353 -13.203 1.00 50.34 253 GLU A O 1
ATOM 2003 N N . LEU A 1 254 ? -7.877 -1.391 -11.704 1.00 52.28 254 LEU A N 1
ATOM 2004 C CA . LEU A 1 254 ? -6.763 -2.303 -11.969 1.00 52.28 254 LEU A CA 1
ATOM 2005 C C . LEU A 1 254 ? -7.061 -3.736 -11.492 1.00 52.28 254 LEU A C 1
ATOM 2007 O O . LEU A 1 254 ? -6.309 -4.657 -11.815 1.00 52.28 254 LEU A O 1
ATOM 2011 N N . ALA A 1 255 ? -8.162 -3.936 -10.752 1.00 53.41 255 ALA A N 1
ATOM 2012 C CA . ALA A 1 255 ? -8.591 -5.215 -10.189 1.00 53.41 255 ALA A CA 1
ATOM 2013 C C . ALA A 1 255 ? -7.495 -5.899 -9.345 1.00 53.41 255 ALA A C 1
ATOM 2015 O O . ALA A 1 255 ? -7.505 -7.120 -9.178 1.00 53.41 255 ALA A O 1
ATOM 2016 N N . LEU A 1 256 ? -6.554 -5.109 -8.810 1.00 51.81 256 LEU A N 1
ATOM 2017 C CA . LEU A 1 256 ? -5.361 -5.587 -8.099 1.00 51.81 256 LEU A CA 1
ATOM 2018 C C . LEU A 1 256 ? -5.691 -6.123 -6.704 1.00 51.81 256 LEU A C 1
ATOM 2020 O O . LEU A 1 256 ? -4.863 -6.788 -6.088 1.00 51.81 256 LEU A O 1
ATOM 2024 N N . ASN A 1 257 ? -6.916 -5.887 -6.235 1.00 45.84 257 ASN A N 1
ATOM 2025 C CA . ASN A 1 257 ? -7.474 -6.531 -5.061 1.00 45.84 257 ASN A CA 1
ATOM 2026 C C . ASN A 1 257 ? -8.998 -6.628 -5.233 1.00 45.84 257 ASN A C 1
ATOM 2028 O O . ASN A 1 257 ? -9.680 -5.607 -5.137 1.00 45.84 257 ASN A O 1
ATOM 2032 N N . PRO A 1 258 ? -9.580 -7.806 -5.527 1.00 41.81 258 PRO A N 1
ATOM 2033 C CA . PRO A 1 258 ? -11.023 -7.951 -5.617 1.00 41.81 258 PRO A CA 1
ATOM 2034 C C . PRO A 1 258 ? -11.610 -7.943 -4.203 1.00 41.81 258 PRO A C 1
ATOM 2036 O O . PRO A 1 258 ? -12.062 -8.965 -3.691 1.00 41.81 258 PRO A O 1
ATOM 2039 N N . VAL A 1 259 ? -11.629 -6.777 -3.562 1.00 42.50 259 VAL A N 1
ATOM 2040 C CA . VAL A 1 259 ? -12.623 -6.513 -2.528 1.00 42.50 259 VAL A CA 1
ATOM 2041 C C . VAL A 1 259 ? -13.977 -6.655 -3.238 1.00 42.50 259 VAL A C 1
ATOM 2043 O O . VAL A 1 259 ? -14.178 -6.030 -4.286 1.00 42.50 259 VAL A O 1
ATOM 2046 N N . PRO A 1 260 ? -14.886 -7.538 -2.788 1.00 39.22 260 PRO A N 1
ATOM 2047 C CA . PRO A 1 260 ? -16.153 -7.744 -3.476 1.00 39.22 260 PRO A CA 1
ATOM 2048 C C . PRO A 1 260 ? -16.866 -6.403 -3.700 1.00 39.22 260 PRO A C 1
ATOM 2050 O O . PRO A 1 260 ? -17.176 -5.701 -2.740 1.00 39.22 260 PRO A O 1
ATOM 2053 N N . ARG A 1 261 ? -17.179 -6.057 -4.961 1.00 41.41 261 ARG A N 1
ATOM 2054 C CA . ARG A 1 261 ? -17.907 -4.815 -5.334 1.00 41.41 261 ARG A CA 1
ATOM 2055 C C . ARG A 1 261 ? -19.217 -4.617 -4.559 1.00 41.41 261 ARG A C 1
ATOM 2057 O O . ARG A 1 261 ? -19.757 -3.521 -4.501 1.00 41.41 261 ARG A O 1
ATOM 2064 N N . ASN A 1 262 ? -19.714 -5.696 -3.970 1.00 41.53 262 ASN A N 1
ATOM 2065 C CA . ASN A 1 262 ? -20.912 -5.815 -3.157 1.00 41.53 262 ASN A CA 1
ATOM 2066 C C . ASN A 1 262 ? -20.845 -5.014 -1.839 1.00 41.53 262 ASN A C 1
ATOM 2068 O O . ASN A 1 262 ? -21.871 -4.889 -1.178 1.00 41.53 262 ASN A O 1
ATOM 2072 N N . LEU A 1 263 ? -19.666 -4.520 -1.446 1.00 39.31 263 LEU A N 1
ATOM 2073 C CA . LEU A 1 263 ? -19.431 -3.797 -0.189 1.00 39.31 263 LEU A CA 1
ATOM 2074 C C . LEU A 1 263 ? -19.713 -2.292 -0.283 1.00 39.31 263 LEU A C 1
ATOM 2076 O O . LEU A 1 263 ? -19.844 -1.617 0.735 1.00 39.31 263 LEU A O 1
ATOM 2080 N N . PHE A 1 264 ? -19.881 -1.768 -1.499 1.00 39.75 264 PHE A N 1
ATOM 2081 C CA . PHE A 1 264 ? -20.382 -0.418 -1.718 1.00 39.75 264 PHE A CA 1
ATOM 2082 C C . PHE A 1 264 ? -21.801 -0.527 -2.281 1.00 39.75 264 PHE A C 1
ATOM 2084 O O . PHE A 1 264 ? -21.976 -1.069 -3.379 1.00 39.75 264 PHE A O 1
ATOM 2091 N N . PRO A 1 265 ? -22.844 -0.059 -1.569 1.00 35.31 265 PRO A N 1
ATOM 2092 C CA . PRO A 1 265 ? -24.185 -0.068 -2.124 1.00 35.31 265 PRO A CA 1
ATOM 2093 C C . PRO A 1 265 ? -24.173 0.739 -3.422 1.00 35.31 265 PRO A C 1
ATOM 2095 O O . PRO A 1 265 ? -23.764 1.901 -3.450 1.00 35.31 265 PRO A O 1
ATOM 2098 N N . THR A 1 266 ? -24.619 0.110 -4.508 1.00 38.22 266 THR A N 1
ATOM 2099 C CA . THR A 1 266 ? -24.893 0.787 -5.775 1.00 38.22 266 THR A CA 1
ATOM 2100 C C . THR A 1 266 ? -26.034 1.766 -5.522 1.00 38.22 266 THR A C 1
ATOM 2102 O O . THR A 1 266 ? -27.209 1.411 -5.570 1.00 38.22 266 THR A O 1
ATOM 2105 N N . LEU A 1 267 ? -25.687 2.998 -5.156 1.00 39.16 267 LEU A N 1
ATOM 2106 C CA . LEU A 1 267 ? -26.660 4.062 -4.965 1.00 39.16 267 LEU A CA 1
ATOM 2107 C C . LEU A 1 267 ? -27.278 4.433 -6.315 1.00 39.16 267 LEU A C 1
ATOM 2109 O O . LEU A 1 267 ? -26.598 4.500 -7.340 1.00 39.16 267 LEU A O 1
ATOM 2113 N N . ASP A 1 268 ? -28.591 4.663 -6.282 1.00 37.59 268 ASP A N 1
ATOM 2114 C CA . ASP A 1 268 ? -29.402 5.115 -7.408 1.00 37.59 268 ASP A CA 1
ATOM 2115 C C . ASP A 1 268 ? -28.713 6.301 -8.117 1.00 37.59 268 ASP A C 1
ATOM 2117 O O . ASP A 1 268 ? -28.445 7.323 -7.473 1.00 37.59 268 ASP A O 1
ATOM 2121 N N . PRO A 1 269 ? -28.442 6.218 -9.435 1.00 40.66 269 PRO A N 1
ATOM 2122 C CA . PRO A 1 269 ? -27.780 7.282 -10.189 1.00 40.66 269 PRO A CA 1
ATOM 2123 C C . PRO A 1 269 ? -28.521 8.629 -10.141 1.00 40.66 269 PRO A C 1
ATOM 2125 O O . PRO A 1 269 ? -27.953 9.651 -10.521 1.00 40.66 269 PRO A O 1
ATOM 2128 N N . LYS A 1 270 ? -29.767 8.676 -9.654 1.00 34.66 270 LYS A N 1
ATOM 2129 C CA . LYS A 1 270 ? -30.530 9.919 -9.463 1.00 34.66 270 LYS A CA 1
ATOM 2130 C C . LYS A 1 270 ? -30.250 10.652 -8.143 1.00 34.66 270 LYS A C 1
ATOM 2132 O O . LYS A 1 270 ? -30.606 11.821 -8.039 1.00 34.66 270 LYS A O 1
ATOM 2137 N N . LEU A 1 271 ? -29.577 10.025 -7.174 1.00 34.84 271 LEU A N 1
ATOM 2138 C CA . LEU A 1 271 ? -29.050 10.680 -5.959 1.00 34.84 271 LEU A CA 1
ATOM 2139 C C . LEU A 1 271 ? -27.595 11.173 -6.130 1.00 34.84 271 LEU A C 1
ATOM 2141 O O . LEU A 1 271 ? -27.036 11.804 -5.232 1.00 34.84 271 LEU A O 1
ATOM 2145 N N . ALA A 1 272 ? -27.004 10.957 -7.311 1.00 33.56 272 ALA A N 1
ATOM 2146 C CA . ALA A 1 272 ? -25.578 11.118 -7.608 1.00 33.56 272 ALA A CA 1
ATOM 2147 C C . ALA A 1 272 ? -25.023 12.559 -7.607 1.00 33.56 272 ALA A C 1
ATOM 2149 O O . ALA A 1 272 ? -23.850 12.750 -7.914 1.00 33.56 272 ALA A O 1
ATOM 2150 N N . TYR A 1 273 ? -25.814 13.575 -7.249 1.00 27.94 273 TYR A N 1
ATOM 2151 C CA . TYR A 1 273 ? -25.315 14.954 -7.132 1.00 27.94 273 TYR A CA 1
ATOM 2152 C C . TYR A 1 273 ? -24.829 15.330 -5.725 1.00 27.94 273 TYR A C 1
ATOM 2154 O O . TYR A 1 273 ? -24.319 16.434 -5.544 1.00 27.94 273 TYR A O 1
ATOM 2162 N N . GLN A 1 274 ? -24.930 14.433 -4.735 1.00 29.88 274 GLN A N 1
ATOM 2163 C CA . GLN A 1 274 ? -24.360 14.660 -3.394 1.00 29.88 274 GLN A CA 1
ATOM 2164 C C . GLN A 1 274 ? -23.618 13.458 -2.792 1.00 29.88 274 GLN A C 1
ATOM 2166 O O . GLN A 1 274 ? -23.145 13.539 -1.661 1.00 29.88 274 GLN A O 1
ATOM 2171 N N . THR A 1 275 ? -23.461 12.358 -3.528 1.00 26.67 275 THR A N 1
ATOM 2172 C CA . THR A 1 275 ? -22.847 11.136 -2.998 1.00 26.67 275 THR A CA 1
ATOM 2173 C C . THR A 1 275 ? -21.503 10.865 -3.657 1.00 26.67 275 THR A C 1
ATOM 2175 O O . THR A 1 275 ? -21.419 10.515 -4.835 1.00 26.67 275 THR A O 1
ATOM 2178 N N . TRP A 1 276 ? -20.473 11.073 -2.838 1.00 31.77 276 TRP A N 1
ATOM 2179 C CA . TRP A 1 276 ? -19.085 10.649 -2.976 1.00 31.77 276 TRP A CA 1
ATOM 2180 C C . TRP A 1 276 ? -18.934 9.290 -3.676 1.00 31.77 276 TRP A C 1
ATOM 2182 O O . TRP A 1 276 ? -19.566 8.309 -3.286 1.00 31.77 276 TRP A O 1
ATOM 2192 N N . ARG A 1 277 ? -18.067 9.240 -4.693 1.00 30.06 277 ARG A N 1
ATOM 2193 C CA . ARG A 1 277 ? -17.558 7.989 -5.266 1.00 30.06 277 ARG A CA 1
ATOM 2194 C C . ARG A 1 277 ? -16.417 7.453 -4.389 1.00 30.06 277 ARG A C 1
ATOM 2196 O O . ARG A 1 277 ? -15.701 8.274 -3.812 1.00 30.06 277 ARG A O 1
ATOM 2203 N N . PRO A 1 278 ? -16.224 6.125 -4.298 1.00 31.70 278 PRO A N 1
ATOM 2204 C CA . PRO A 1 278 ? -15.036 5.533 -3.698 1.00 31.70 278 PRO A CA 1
ATOM 2205 C C . PRO A 1 278 ? -13.872 5.753 -4.670 1.00 31.70 278 PRO A C 1
ATOM 2207 O O . PRO A 1 278 ? -13.525 4.880 -5.446 1.00 31.70 278 PRO A O 1
ATOM 2210 N N . ASN A 1 279 ? -13.343 6.971 -4.715 1.00 34.69 279 ASN A N 1
ATOM 2211 C CA . ASN A 1 279 ? -12.130 7.255 -5.461 1.00 34.69 279 ASN A CA 1
ATOM 2212 C C . ASN A 1 279 ? -10.978 7.075 -4.470 1.00 34.69 279 ASN A C 1
ATOM 2214 O O . ASN A 1 279 ? -10.791 7.950 -3.625 1.00 34.69 279 ASN A O 1
ATOM 2218 N N . SER A 1 280 ? -10.210 5.982 -4.561 1.00 35.38 280 SER A N 1
ATOM 2219 C CA . SER A 1 280 ? -8.804 6.035 -4.137 1.00 35.38 280 SER A CA 1
ATOM 2220 C C . SER A 1 280 ? -8.181 7.181 -4.926 1.00 35.38 280 SER A C 1
ATOM 2222 O O . SER A 1 280 ? -8.134 7.144 -6.159 1.00 35.38 280 SER A O 1
ATOM 2224 N N . VAL A 1 281 ? -7.844 8.271 -4.246 1.00 39.25 281 VAL A N 1
ATOM 2225 C CA . VAL A 1 281 ? -7.406 9.504 -4.894 1.00 39.25 281 VAL A CA 1
ATOM 2226 C C . VAL A 1 281 ? -5.942 9.331 -5.289 1.00 39.25 281 VAL A C 1
ATOM 2228 O O . VAL A 1 281 ? -5.063 9.879 -4.642 1.00 39.25 281 VAL A O 1
ATOM 2231 N N . PHE A 1 282 ? -5.667 8.620 -6.384 1.00 38.25 282 PHE A N 1
ATOM 2232 C CA . PHE A 1 282 ? -4.448 8.855 -7.162 1.00 38.25 282 PHE A CA 1
ATOM 2233 C C . PHE A 1 282 ? -4.612 10.182 -7.896 1.00 38.25 282 PHE A C 1
ATOM 2235 O O . PHE A 1 282 ? -4.859 10.238 -9.096 1.00 38.25 282 PHE A O 1
ATOM 2242 N N . ARG A 1 283 ? -4.552 11.283 -7.145 1.00 39.97 283 ARG A N 1
ATOM 2243 C CA . ARG A 1 283 ? -4.241 12.590 -7.716 1.00 39.97 283 ARG A CA 1
ATOM 2244 C C . ARG A 1 283 ? -2.768 12.797 -7.460 1.00 39.97 283 ARG A C 1
ATOM 2246 O O . ARG A 1 283 ? -2.404 13.404 -6.458 1.00 39.97 283 ARG A O 1
ATOM 2253 N N . THR A 1 284 ? -1.955 12.265 -8.368 1.00 33.72 284 THR A N 1
ATOM 2254 C CA . THR A 1 284 ? -0.540 12.617 -8.482 1.00 33.72 284 THR A CA 1
ATOM 2255 C C . THR A 1 284 ? -0.450 14.136 -8.397 1.00 33.72 284 THR A C 1
ATOM 2257 O O . THR A 1 284 ? -1.062 14.861 -9.191 1.00 33.72 284 THR A O 1
ATOM 2260 N N . SER A 1 285 ? 0.185 14.633 -7.343 1.00 32.62 285 SER A N 1
ATOM 2261 C CA . SER A 1 285 ? 0.168 16.045 -7.012 1.00 32.62 285 SER A CA 1
ATOM 2262 C C . SER A 1 285 ? 0.983 16.840 -8.027 1.00 32.62 285 SER A C 1
ATOM 2264 O O . SER A 1 285 ? 2.204 16.877 -7.951 1.00 32.62 285 SER A O 1
ATOM 2266 N N . ARG A 1 286 ? 0.318 17.624 -8.880 1.00 33.28 286 ARG A N 1
ATOM 2267 C CA . ARG A 1 286 ? 0.793 18.997 -9.073 1.00 33.28 286 ARG A CA 1
ATOM 2268 C C . ARG A 1 286 ? 0.283 19.820 -7.900 1.00 33.28 286 ARG A C 1
ATOM 2270 O O . ARG A 1 286 ? -0.892 19.747 -7.541 1.00 33.28 286 ARG A O 1
ATOM 2277 N N . ALA A 1 287 ? 1.169 20.623 -7.326 1.00 33.09 287 ALA A N 1
ATOM 2278 C CA . ALA A 1 287 ? 0.972 21.540 -6.201 1.00 33.09 287 ALA A CA 1
ATOM 2279 C C . ALA A 1 287 ? -0.237 22.515 -6.301 1.00 33.09 287 ALA A C 1
ATOM 2281 O O . ALA A 1 287 ? -0.467 23.320 -5.401 1.00 33.09 287 ALA A O 1
ATOM 2282 N N . GLU A 1 288 ? -1.054 22.446 -7.353 1.00 34.78 288 GLU A N 1
ATOM 2283 C CA . GLU A 1 288 ? -2.223 23.298 -7.583 1.00 34.78 288 GLU A CA 1
ATOM 2284 C C . GLU A 1 288 ? -3.391 22.987 -6.630 1.00 34.78 288 GLU A C 1
ATOM 2286 O O . GLU A 1 288 ? -4.118 23.898 -6.231 1.00 34.78 288 GLU A O 1
ATOM 2291 N N . GLY A 1 289 ? -3.525 21.736 -6.169 1.00 34.84 289 GLY A N 1
ATOM 2292 C CA . GLY A 1 289 ? -4.509 21.380 -5.135 1.00 34.84 289 GLY A CA 1
ATOM 2293 C C . GLY A 1 289 ? -4.175 21.946 -3.747 1.00 34.84 289 GLY A C 1
ATOM 2294 O O . GLY A 1 289 ? -5.072 22.221 -2.948 1.00 34.84 289 GLY A O 1
ATOM 2295 N N . TRP A 1 290 ? -2.888 22.175 -3.471 1.00 35.03 290 TRP A N 1
ATOM 2296 C CA . TRP A 1 290 ? -2.395 22.598 -2.157 1.00 35.03 290 TRP A CA 1
ATOM 2297 C C . TRP A 1 290 ? -2.570 24.105 -1.924 1.00 35.03 290 TRP A C 1
ATOM 2299 O O . TRP A 1 290 ? -2.899 24.528 -0.815 1.00 35.03 290 TRP A O 1
ATOM 2309 N N . ALA A 1 291 ? -2.455 24.926 -2.973 1.00 31.66 291 ALA A N 1
ATOM 2310 C CA . ALA A 1 291 ? -2.748 26.357 -2.881 1.00 31.66 291 ALA A CA 1
ATOM 2311 C C . ALA A 1 291 ? -4.250 26.641 -2.676 1.00 31.66 291 ALA A C 1
ATOM 2313 O O . ALA A 1 291 ? -4.603 27.590 -1.977 1.00 31.66 291 ALA A O 1
ATOM 2314 N N . TRP A 1 292 ? -5.133 25.794 -3.221 1.00 29.88 292 TRP A N 1
ATOM 2315 C CA . TRP A 1 292 ? -6.590 25.956 -3.134 1.00 29.88 292 TRP A CA 1
ATOM 2316 C C . TRP A 1 292 ? -7.136 25.880 -1.704 1.00 29.88 292 TRP A C 1
ATOM 2318 O O . TRP A 1 292 ? -8.032 26.644 -1.343 1.00 29.88 292 TRP A O 1
ATOM 2328 N N . HIS A 1 293 ? -6.597 24.974 -0.885 1.00 36.22 293 HIS A N 1
ATOM 2329 C CA . HIS A 1 293 ? -7.094 24.738 0.471 1.00 36.22 293 HIS A CA 1
ATOM 2330 C C . HIS A 1 293 ? -6.473 25.654 1.532 1.00 36.22 293 HIS A C 1
ATOM 2332 O O . HIS A 1 293 ? -7.120 25.910 2.547 1.00 36.22 293 HIS A O 1
ATOM 2338 N N . LEU A 1 294 ? -5.267 26.184 1.295 1.00 33.12 294 LEU A N 1
ATOM 2339 C CA . LEU A 1 294 ? -4.576 27.064 2.247 1.00 33.12 294 LEU A CA 1
ATOM 2340 C C . LEU A 1 294 ? -4.729 28.560 1.931 1.00 33.12 294 LEU A C 1
ATOM 2342 O O . LEU A 1 294 ? -4.758 29.361 2.861 1.00 33.12 294 LEU A O 1
ATOM 2346 N N . ASN A 1 295 ? -4.868 28.949 0.657 1.00 31.73 295 ASN A N 1
ATOM 2347 C CA . ASN A 1 295 ? -4.864 30.363 0.247 1.00 31.73 295 ASN A CA 1
ATOM 2348 C C . ASN A 1 295 ? -6.193 30.858 -0.351 1.00 31.73 295 ASN A C 1
ATOM 2350 O O . ASN A 1 295 ? -6.306 32.034 -0.698 1.00 31.73 295 ASN A O 1
ATOM 2354 N N . GLY A 1 296 ? -7.211 29.995 -0.446 1.00 30.23 296 GLY A N 1
ATOM 2355 C CA . GLY A 1 296 ? -8.440 30.294 -1.183 1.00 30.23 296 GLY A CA 1
ATOM 2356 C C . GLY A 1 296 ? -8.214 30.355 -2.703 1.00 30.23 296 GLY A C 1
ATOM 2357 O O . GLY A 1 296 ? -7.080 30.236 -3.172 1.00 30.23 296 GLY A O 1
ATOM 2358 N N . PRO A 1 297 ? -9.287 30.500 -3.506 1.00 33.84 297 PRO A N 1
ATOM 2359 C CA . PRO A 1 297 ? -9.147 30.658 -4.949 1.00 33.84 297 PRO A CA 1
ATOM 2360 C C . PRO A 1 297 ? -8.290 31.901 -5.249 1.00 33.84 297 PRO A C 1
ATOM 2362 O O . PRO A 1 297 ? -8.494 32.932 -4.598 1.00 33.84 297 PRO A O 1
ATOM 2365 N N . PRO A 1 298 ? -7.352 31.844 -6.216 1.00 38.34 298 PRO A N 1
ATOM 2366 C CA . PRO A 1 298 ? -6.627 33.035 -6.636 1.00 38.34 298 PRO A CA 1
ATOM 2367 C C . PRO A 1 298 ? -7.642 34.109 -7.049 1.00 38.34 298 PRO A C 1
ATOM 2369 O O . PRO A 1 298 ? -8.682 33.764 -7.627 1.00 38.34 298 PRO A O 1
ATOM 2372 N N . PRO A 1 299 ? -7.392 35.395 -6.737 1.00 39.03 299 PRO A N 1
ATOM 2373 C CA . PRO A 1 299 ? -8.263 36.459 -7.197 1.00 39.03 299 PRO A CA 1
ATOM 2374 C C . PRO A 1 299 ? -8.382 36.331 -8.712 1.00 39.03 299 PRO A C 1
ATOM 2376 O O . PRO A 1 299 ? -7.386 36.319 -9.432 1.00 39.03 299 PRO A O 1
ATOM 2379 N N . VAL A 1 300 ? -9.617 36.155 -9.176 1.00 43.69 300 VAL A N 1
ATOM 2380 C CA . VAL A 1 300 ? -9.928 36.233 -10.595 1.00 43.69 300 VAL A CA 1
ATOM 2381 C C . VAL A 1 300 ? -9.544 37.646 -10.990 1.00 43.69 300 VAL A C 1
ATOM 2383 O O . VAL A 1 300 ? -10.190 38.592 -10.535 1.00 43.69 300 VAL A O 1
ATOM 2386 N N . ASP A 1 301 ? -8.481 37.789 -11.779 1.00 37.56 301 ASP A N 1
ATOM 2387 C CA . ASP A 1 301 ? -8.187 39.052 -12.435 1.00 37.56 301 ASP A CA 1
ATOM 2388 C C . ASP A 1 301 ? -9.436 39.417 -13.231 1.00 37.56 301 ASP A C 1
ATOM 2390 O O . ASP A 1 301 ? -9.780 38.809 -14.249 1.00 37.56 301 ASP A O 1
ATOM 2394 N N . SER A 1 302 ? -10.187 40.376 -12.697 1.00 35.56 302 SER A N 1
ATOM 2395 C CA . SER A 1 302 ? -11.282 40.997 -13.405 1.00 35.56 302 SER A CA 1
ATOM 2396 C C . SER A 1 302 ? -10.658 41.702 -14.595 1.00 35.56 302 SER A C 1
ATOM 2398 O O . SER A 1 302 ? -10.031 42.748 -14.436 1.00 35.56 302 SER A O 1
ATOM 2400 N N . ALA A 1 303 ? -10.803 41.093 -15.768 1.00 39.47 303 ALA A N 1
ATOM 2401 C CA . ALA A 1 303 ? -10.442 41.704 -17.029 1.00 39.47 303 ALA A CA 1
ATOM 2402 C C . ALA A 1 303 ? -11.092 43.094 -17.124 1.00 39.47 303 ALA A C 1
ATOM 2404 O O . ALA A 1 303 ? -12.320 43.222 -17.124 1.00 39.47 303 ALA A O 1
ATOM 2405 N N . THR A 1 304 ? -10.245 44.116 -17.207 1.00 45.44 304 THR A N 1
ATOM 2406 C CA . THR A 1 304 ? -10.542 45.416 -17.817 1.00 45.44 304 THR A CA 1
ATOM 2407 C C . THR A 1 304 ? -9.593 45.616 -18.974 1.00 45.44 304 THR A C 1
ATOM 2409 O O . THR A 1 304 ? -8.382 45.391 -18.746 1.00 45.44 304 THR A O 1
#

Radius of gyration: 21.03 Å; Cα contacts (8 Å, |Δi|>4): 490; chains: 1; bounding box: 56×62×59 Å

Secondary structure (DSSP, 8-state):
----GGGGTT--EEEE--GGGPPPHHHHHHHHHT-TT--EEEEESTTTT-PPPGGG--SS-EE-TT--EEEEES--HHHHHHHHHHEE-TT--EEEEES----SHHHHHHHHPPPTTTS--GGGG-SEEEEES-----HHHHHH-TT-SEEEE-TT---HHHHS-TTS-TT--SSTT--EEEEE--HHHHHHHHHHHHHTT---SEEEEE-----SSS-----PPPHHHHHHHHHHSSEEEE---TT---TTTTTSS---GGGS----TTSTTS------------THHHHHHHH-SPP-----

pLDDT: mean 72.61, std 21.02, range [26.67, 96.31]

Mean predicted aligned error: 12.0 Å

Organism: NCBI:txid135208

Nearest PDB structures (foldseek):
  5l1b-assembly1_D  TM=3.525E-01  e=7.807E+00  Rattus norvegicus
  7rz6-assembly1_D  TM=2.870E-01  e=9.176E+00  Rattus norvegicus
  7rz4-assembly1_B  TM=2.503E-01  e=7.397E+00  Rattus norvegicus

Solvent-accessible surface area (backbone atoms only — not comparable to full-atom values): 17496 Å² total; per-residue (Å²): 130,93,71,82,57,69,80,36,56,82,37,40,69,47,79,46,68,47,64,94,70,54,66,56,71,69,55,45,52,56,50,54,66,45,24,55,54,22,30,34,43,35,44,21,41,39,44,82,92,52,61,76,60,85,88,68,59,74,95,61,73,38,67,29,64,47,22,30,35,42,36,44,31,42,35,45,40,66,36,52,28,54,49,52,72,35,50,43,42,81,47,23,32,34,42,36,40,31,62,21,76,36,69,44,71,65,38,56,48,36,50,60,41,52,38,91,90,77,67,48,27,57,41,49,46,20,30,30,42,37,41,37,47,38,60,73,76,50,58,67,58,50,63,41,25,57,45,19,29,35,42,37,44,29,78,86,52,93,46,66,53,64,52,50,53,90,85,59,67,95,77,78,62,47,33,58,48,35,31,33,44,34,37,39,50,55,71,66,59,52,52,51,50,52,51,52,30,45,77,67,74,42,51,47,41,34,42,39,35,32,47,73,64,96,59,101,71,88,69,71,76,57,68,73,72,51,73,69,55,48,53,48,48,56,72,67,24,84,38,68,44,78,62,70,57,77,78,63,61,46,59,76,76,68,56,77,60,80,68,64,72,83,79,55,80,86,68,61,79,87,61,56,90,79,57,83,74,94,64,70,80,49,62,72,78,61,73,68,68,60,47,45,78,77,67,46,76,75,81,76,78,76,86,125

Sequence (304 aa):
MDTDTRWLQGLQSLNITNPARDPKYYDLLTILQHCPELEALSLAFSGQQGVPDPNDRASETIELRALRRLELGINEAAYVEELLGQLFIPDLRLLEIQNGIYTRPPFASAMLRPYQQTGHCVLNSVETFICDNGIEMQDEIFAALQNVRTLLLGEEQDLLSSLFPNDEPLGRVVCPKLETIILWSSKDELKAFVSARMHAGAPLSTIIASFEEFGDNGAGAGEKLTDDEQAWFESAVDRFRIRLDQEYLDVDELALNPVPRNLFPTLDPKLAYQTWRPNSVFRTSRAEGWAWHLNGPPPVDSAT

Foldseek 3Di:
DPDPLVVLEPAQEDAAADLVPADDLVVVVVSLLSNLQHAEYADHPPQPVHQDDPVPQDPAARENANHAYYHAEAYALNNVLSVLVRYDHVAHAEYAYYDYQNQDPSSVCSQQPADPVPRAGPLQNYQAYHYAPHYPDDLVSQQNNQNHQEYEYHDPDPCLCSQPVPPDPLADGRNLNHAEYHYEDALVSVLVSQVSCVSNVRHHAYYEYEYDDPDPPPDDPGDDDDPVSVVVVVVSHNYYHYDPPLQDDQVVVVPSDCPPPVSDPPDDVVVVPPDDDPGPPSNNDDCPVVCCVPPNDDPDPPDD